Protein AF-A0A0C4EFA7-F1 (afdb_monomer_lite)

Sequence (292 aa):
MRRYIRPWADPWHDRRHEFRAAVDDLSTQLPKRLSSMRLSCWRPDFWSCEEQTRRMPNLLGDDNEDPVSVALRTLAAPLEGLNVRAILTPDIFRPPVAWPRMRRLKVEFNLLSPDGTWYFAGPRDEDPFGDEGGFAVDNEKHYPSTTTSSAEDKEADESWPEFRTESKPDKVEPPLLAYAAAPRGMPALEEAELFARLSWQPSEERLLAYRDANGELEVPHDVANPHFLWRIKYVPGAEGKKGLLTWQVGDWRPDEKVIQAFEAVGGENGIEVEWKEFEYLPLGTKGDDEVA

Structure (mmCIF, N/CA/C/O backbone):
data_AF-A0A0C4EFA7-F1
#
_entry.id   AF-A0A0C4EFA7-F1
#
loop_
_atom_site.group_PDB
_atom_site.id
_atom_site.type_symbol
_atom_site.label_atom_id
_atom_site.label_alt_id
_atom_site.label_comp_id
_atom_site.label_asym_id
_atom_site.label_entity_id
_atom_site.label_seq_id
_atom_site.pdbx_PDB_ins_code
_atom_site.Cartn_x
_atom_site.Cartn_y
_atom_site.Cartn_z
_atom_site.occupancy
_atom_site.B_iso_or_equiv
_atom_site.auth_seq_id
_atom_site.auth_comp_id
_atom_site.auth_asym_id
_atom_site.auth_atom_id
_atom_site.pdbx_PDB_model_num
ATOM 1 N N . MET A 1 1 ? 39.860 -5.742 0.639 1.00 38.16 1 MET A N 1
ATOM 2 C CA . MET A 1 1 ? 38.787 -5.235 1.520 1.00 38.16 1 MET A CA 1
ATOM 3 C C . MET A 1 1 ? 37.610 -4.929 0.611 1.00 38.16 1 MET A C 1
ATOM 5 O O . MET A 1 1 ? 37.725 -3.974 -0.143 1.00 38.16 1 MET A O 1
ATOM 9 N N . ARG A 1 2 ? 36.559 -5.767 0.588 1.00 37.66 2 ARG A N 1
ATOM 10 C CA . ARG A 1 2 ? 35.306 -5.394 -0.094 1.00 37.66 2 ARG A CA 1
ATOM 11 C C . ARG A 1 2 ? 34.779 -4.164 0.628 1.00 37.66 2 ARG A C 1
ATOM 13 O O . ARG A 1 2 ? 34.516 -4.234 1.830 1.00 37.66 2 ARG A O 1
ATOM 20 N N . ARG A 1 3 ? 34.710 -3.035 -0.065 1.00 38.09 3 ARG A N 1
ATOM 21 C CA . ARG A 1 3 ? 34.022 -1.864 0.456 1.00 38.09 3 ARG A CA 1
ATOM 22 C C . ARG A 1 3 ? 32.636 -1.917 -0.154 1.00 38.09 3 ARG A C 1
ATOM 24 O O . ARG A 1 3 ? 32.436 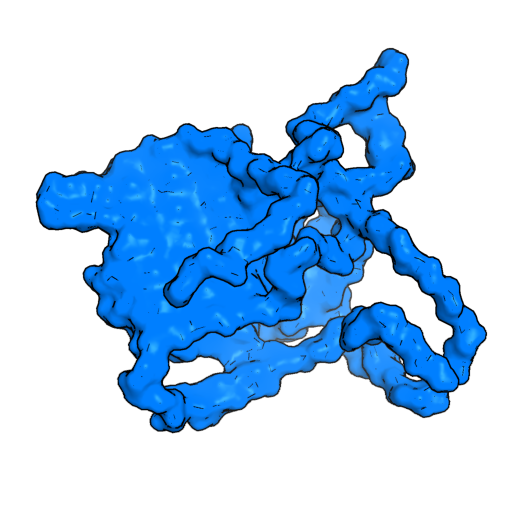-1.501 -1.283 1.00 38.09 3 ARG A O 1
ATOM 31 N N . TYR A 1 4 ? 31.699 -2.499 0.587 1.00 35.56 4 TYR A N 1
ATOM 32 C CA . TYR A 1 4 ? 30.300 -2.470 0.195 1.00 35.56 4 TYR A CA 1
ATOM 33 C C . TYR A 1 4 ? 29.876 -1.004 0.101 1.00 35.56 4 TYR A C 1
ATOM 35 O O . TYR A 1 4 ? 29.880 -0.294 1.107 1.00 35.56 4 TYR A O 1
ATOM 43 N N . ILE A 1 5 ? 29.556 -0.542 -1.107 1.00 38.50 5 ILE A N 1
ATOM 44 C CA . ILE A 1 5 ? 29.032 0.813 -1.331 1.00 38.50 5 ILE A CA 1
ATOM 45 C C . ILE A 1 5 ? 27.680 0.945 -0.607 1.00 38.50 5 ILE A C 1
ATOM 47 O O . ILE A 1 5 ? 27.305 2.025 -0.156 1.00 38.50 5 ILE A O 1
ATOM 51 N N . ARG A 1 6 ? 26.971 -0.184 -0.431 1.00 40.97 6 ARG A N 1
ATOM 52 C CA . ARG A 1 6 ? 25.695 -0.289 0.281 1.00 40.97 6 ARG A CA 1
ATOM 53 C C . ARG A 1 6 ? 25.613 -1.603 1.072 1.00 40.97 6 ARG A C 1
ATOM 55 O O . ARG A 1 6 ? 26.126 -2.611 0.592 1.00 40.97 6 ARG A O 1
ATOM 62 N N . PRO A 1 7 ? 24.929 -1.647 2.229 1.00 38.25 7 PRO A N 1
ATOM 63 C CA . PRO A 1 7 ? 24.747 -2.874 3.015 1.00 38.25 7 PRO A CA 1
ATOM 64 C C . PRO A 1 7 ? 23.923 -3.992 2.332 1.00 38.25 7 PRO A C 1
ATOM 66 O O . PRO A 1 7 ? 23.718 -5.032 2.945 1.00 38.25 7 PRO A O 1
ATOM 69 N N . TRP A 1 8 ? 23.476 -3.797 1.085 1.00 48.72 8 TRP A N 1
ATOM 70 C CA . TRP A 1 8 ? 22.633 -4.707 0.291 1.00 48.72 8 TRP A CA 1
ATOM 71 C C . TRP A 1 8 ? 23.194 -4.990 -1.119 1.00 48.72 8 TRP A C 1
ATOM 73 O O . TRP A 1 8 ? 22.440 -5.231 -2.054 1.00 48.72 8 TRP A O 1
ATOM 83 N N . ALA A 1 9 ? 24.513 -4.875 -1.316 1.00 41.47 9 ALA A N 1
ATOM 84 C CA . ALA A 1 9 ? 25.146 -5.139 -2.617 1.00 41.47 9 ALA A CA 1
ATOM 85 C C . ALA A 1 9 ? 25.250 -6.640 -2.963 1.00 41.47 9 ALA A C 1
ATOM 87 O O . ALA A 1 9 ? 25.464 -6.990 -4.122 1.00 41.47 9 ALA A O 1
ATOM 88 N N . ASP A 1 10 ? 25.076 -7.515 -1.973 1.00 47.69 10 ASP A N 1
ATOM 89 C CA . ASP A 1 10 ? 24.725 -8.912 -2.209 1.00 47.69 10 ASP A CA 1
ATOM 90 C C . ASP A 1 10 ? 23.198 -9.000 -2.420 1.00 47.69 10 ASP A C 1
ATOM 92 O O . ASP A 1 10 ? 22.466 -8.122 -1.952 1.00 47.69 10 ASP A O 1
ATOM 96 N N . PRO A 1 11 ? 22.678 -10.036 -3.100 1.00 51.88 11 PRO A N 1
ATOM 97 C CA . PRO A 1 11 ? 21.279 -10.438 -3.007 1.00 51.88 11 PRO A CA 1
ATOM 98 C C . PRO A 1 11 ? 20.762 -10.244 -1.590 1.00 51.88 11 PRO A C 1
ATOM 100 O O . PRO A 1 11 ? 21.500 -10.388 -0.619 1.00 51.88 11 PRO A O 1
ATOM 103 N N . TRP A 1 12 ? 19.532 -9.773 -1.473 1.00 57.34 12 TRP A N 1
ATOM 104 C CA . TRP A 1 12 ? 19.029 -9.242 -0.219 1.00 57.34 12 TRP A CA 1
ATOM 105 C C . TRP A 1 12 ? 19.018 -10.336 0.829 1.00 57.34 12 TRP A C 1
ATOM 107 O O . TRP A 1 12 ? 18.138 -11.179 0.745 1.00 57.34 12 TRP A O 1
ATOM 117 N N . HIS A 1 13 ? 19.958 -10.323 1.784 1.00 63.25 13 HIS A N 1
ATOM 118 C CA . HIS A 1 13 ? 19.999 -11.302 2.872 1.00 63.25 13 HIS A CA 1
ATOM 119 C C . HIS A 1 13 ? 18.654 -11.306 3.579 1.00 63.25 13 HIS A C 1
ATOM 121 O O . HIS A 1 13 ? 18.366 -10.442 4.410 1.00 63.25 13 HIS A O 1
ATOM 127 N N . ASP A 1 14 ? 17.826 -12.264 3.186 1.00 73.38 14 ASP A N 1
ATOM 128 C CA . ASP A 1 14 ? 16.441 -12.271 3.577 1.00 73.38 14 ASP A CA 1
ATOM 129 C C . ASP A 1 14 ? 16.347 -12.744 5.016 1.00 73.38 14 ASP A C 1
ATOM 131 O O . ASP A 1 14 ? 16.754 -13.858 5.337 1.00 73.38 14 ASP A O 1
ATOM 135 N N . ARG A 1 15 ? 15.861 -11.857 5.887 1.00 82.62 15 ARG A N 1
ATOM 136 C CA . ARG A 1 15 ? 15.663 -12.137 7.311 1.00 82.62 15 ARG A CA 1
ATOM 137 C C . ARG A 1 15 ? 14.205 -12.058 7.742 1.00 82.62 15 ARG A C 1
ATOM 139 O O . ARG A 1 15 ? 13.909 -11.837 8.918 1.00 82.62 15 ARG A O 1
ATOM 146 N N . ARG A 1 16 ? 13.276 -12.172 6.787 1.00 87.69 16 ARG A N 1
ATOM 147 C CA . ARG A 1 16 ? 11.832 -12.112 7.054 1.00 87.69 16 ARG A CA 1
ATOM 148 C C . ARG A 1 16 ? 11.398 -13.191 8.044 1.00 87.69 16 ARG A C 1
ATOM 150 O O . ARG A 1 16 ? 10.637 -12.903 8.969 1.00 87.69 16 ARG A O 1
ATOM 157 N N . HIS A 1 17 ? 11.925 -14.405 7.901 1.00 87.56 17 HIS A N 1
ATOM 158 C CA . HIS A 1 17 ? 11.616 -15.525 8.791 1.00 87.56 17 HIS A CA 1
ATOM 159 C C . HIS A 1 17 ? 12.162 -15.326 10.201 1.00 87.56 17 HIS A C 1
ATOM 161 O O . HIS A 1 17 ? 11.425 -15.511 11.169 1.00 87.56 17 HIS A O 1
ATOM 167 N N . GLU A 1 18 ? 13.418 -14.898 10.340 1.00 89.25 18 GLU A N 1
ATOM 168 C CA . GLU A 1 18 ? 14.007 -14.598 11.644 1.00 89.25 18 GLU A CA 1
ATOM 169 C C . GLU A 1 18 ? 13.279 -13.441 12.328 1.00 89.25 18 GLU A C 1
ATOM 171 O O . GLU A 1 18 ? 13.081 -13.480 13.541 1.00 89.25 18 GLU A O 1
ATOM 176 N N . PHE A 1 19 ? 12.836 -12.435 11.565 1.00 90.44 19 PHE A N 1
ATOM 177 C CA . PHE A 1 19 ? 12.016 -11.353 12.100 1.00 90.44 19 PHE A CA 1
ATOM 178 C C . PHE A 1 19 ? 10.691 -11.879 12.658 1.00 90.44 19 PHE A C 1
ATOM 180 O O . PHE A 1 19 ? 10.344 -11.557 13.794 1.00 90.44 19 PHE A O 1
ATOM 187 N N . ARG A 1 20 ? 9.973 -12.726 11.907 1.00 91.56 20 ARG A N 1
ATOM 188 C CA . ARG A 1 20 ? 8.726 -13.340 12.384 1.00 91.56 20 ARG A CA 1
ATOM 189 C C . ARG A 1 20 ? 8.943 -14.186 13.633 1.00 91.56 20 ARG A C 1
ATOM 191 O O . ARG A 1 20 ? 8.232 -13.984 14.611 1.00 91.56 20 ARG A O 1
ATOM 198 N N . ALA A 1 21 ? 9.950 -15.057 13.633 1.00 91.31 21 ALA A N 1
ATOM 199 C CA . ALA A 1 21 ? 10.275 -15.885 14.792 1.00 91.31 21 ALA A CA 1
ATOM 200 C C . ALA A 1 21 ? 10.587 -15.030 16.034 1.00 91.31 21 ALA A C 1
ATOM 202 O O . ALA A 1 21 ? 10.048 -15.276 17.111 1.00 91.31 21 ALA A O 1
ATOM 203 N N . ALA A 1 22 ? 11.383 -13.968 15.873 1.00 91.38 22 ALA A N 1
ATOM 204 C CA . ALA A 1 22 ? 11.689 -13.046 16.963 1.00 91.38 22 ALA A CA 1
ATOM 205 C C . ALA A 1 22 ? 10.438 -12.319 17.482 1.00 91.38 22 ALA A C 1
ATOM 207 O O . ALA A 1 22 ? 10.300 -12.108 18.686 1.00 91.38 22 ALA A O 1
ATOM 208 N N . VAL A 1 23 ? 9.515 -11.933 16.598 1.00 91.06 23 VAL A N 1
ATOM 209 C CA . VAL A 1 23 ? 8.238 -11.324 16.990 1.00 91.06 23 VAL A CA 1
ATOM 210 C C . VAL A 1 23 ? 7.358 -12.306 17.746 1.00 91.06 23 VAL A C 1
ATOM 212 O O . VAL A 1 23 ? 6.788 -11.925 18.767 1.00 91.06 23 VAL A O 1
ATOM 215 N N . ASP A 1 24 ? 7.258 -13.548 17.282 1.00 89.50 24 ASP A N 1
ATOM 216 C CA . ASP A 1 24 ? 6.464 -14.580 17.945 1.00 89.50 24 ASP A CA 1
ATOM 217 C C . ASP A 1 24 ? 6.977 -14.805 19.382 1.00 89.50 24 ASP A C 1
ATOM 219 O O . ASP A 1 24 ? 6.182 -14.767 20.328 1.00 89.50 24 ASP A O 1
ATOM 223 N N . ASP A 1 25 ? 8.301 -14.868 19.570 1.00 89.12 25 ASP A N 1
ATOM 224 C CA . ASP A 1 25 ? 8.954 -14.971 20.883 1.00 89.12 25 ASP A CA 1
ATOM 225 C C . ASP A 1 25 ? 8.727 -13.734 21.777 1.00 89.12 25 ASP A C 1
ATOM 227 O O . ASP A 1 25 ? 8.498 -13.846 22.990 1.00 89.12 25 ASP A O 1
ATOM 231 N N . LEU A 1 26 ? 8.785 -12.534 21.187 1.00 86.00 26 LEU A N 1
ATOM 232 C CA . LEU A 1 26 ? 8.659 -11.258 21.899 1.00 86.00 26 LEU A CA 1
ATOM 233 C C . LEU A 1 26 ? 7.215 -10.864 22.201 1.00 86.00 26 LEU A C 1
ATOM 235 O O . LEU A 1 26 ? 6.988 -10.106 23.144 1.00 86.00 26 LEU A O 1
ATOM 239 N N . SER A 1 27 ? 6.239 -11.344 21.430 1.00 79.12 27 SER A N 1
ATOM 240 C CA . SER A 1 27 ? 4.840 -10.892 21.471 1.00 79.12 27 SER A CA 1
ATOM 241 C C . SER A 1 27 ? 4.216 -10.973 22.872 1.00 79.12 27 SER A C 1
ATOM 243 O O . SER A 1 27 ? 3.422 -10.116 23.260 1.00 79.12 27 SER A O 1
ATOM 245 N N . THR A 1 28 ? 4.640 -11.951 23.676 1.00 78.38 28 THR A N 1
ATOM 246 C CA . THR A 1 28 ? 4.195 -12.154 25.066 1.00 78.38 28 THR A CA 1
ATOM 247 C C . THR A 1 28 ? 4.966 -11.323 26.099 1.00 78.38 28 THR A C 1
ATOM 249 O O . THR A 1 28 ? 4.538 -11.203 27.248 1.00 78.38 28 THR A O 1
ATOM 252 N N . GLN A 1 29 ? 6.088 -10.728 25.695 1.00 83.88 29 GLN A N 1
ATOM 253 C CA . GLN A 1 29 ? 7.037 -9.999 26.540 1.00 83.88 29 GLN A CA 1
ATOM 254 C C . GLN A 1 29 ? 7.025 -8.486 26.283 1.00 83.88 29 GLN A C 1
ATOM 256 O O . GLN A 1 29 ? 7.697 -7.736 26.996 1.00 83.88 29 GLN A O 1
ATOM 261 N N . LEU A 1 30 ? 6.265 -8.020 25.285 1.00 81.44 30 LEU A N 1
ATOM 262 C CA . LEU A 1 30 ? 6.180 -6.600 24.961 1.00 81.44 30 LEU A CA 1
ATOM 263 C C . LEU A 1 30 ? 5.704 -5.783 26.176 1.00 81.44 30 LEU A C 1
ATOM 265 O O . LEU A 1 30 ? 4.751 -6.169 26.866 1.00 81.44 30 LEU A O 1
ATOM 269 N N . PRO A 1 31 ? 6.327 -4.622 26.453 1.00 84.19 31 PRO A N 1
ATOM 270 C CA . PRO A 1 31 ? 5.905 -3.769 27.552 1.00 84.19 31 PRO A CA 1
ATOM 271 C C . PRO A 1 31 ? 4.434 -3.373 27.407 1.00 84.19 31 PRO A C 1
ATOM 273 O O . PRO A 1 31 ? 4.030 -2.820 26.390 1.00 84.19 31 PRO A O 1
ATOM 276 N N . LYS A 1 32 ? 3.639 -3.532 28.473 1.00 83.25 32 LYS A N 1
ATOM 277 C CA . LYS A 1 32 ? 2.208 -3.148 28.488 1.00 83.25 32 LYS A CA 1
ATOM 278 C C . LYS A 1 32 ? 1.941 -1.665 28.190 1.00 83.25 32 LYS A C 1
ATOM 280 O O . LYS A 1 32 ? 0.792 -1.285 27.990 1.00 83.25 32 LYS A O 1
ATOM 285 N N . ARG A 1 33 ? 2.983 -0.829 28.244 1.00 87.56 33 ARG A N 1
ATOM 286 C CA . ARG A 1 33 ? 2.941 0.614 27.966 1.00 87.56 33 ARG A CA 1
ATOM 287 C C . ARG A 1 33 ? 3.295 0.962 26.518 1.00 87.56 33 ARG A C 1
ATOM 289 O O . ARG A 1 33 ? 3.229 2.134 26.173 1.00 87.56 33 ARG A O 1
ATOM 296 N N . LEU A 1 34 ? 3.705 -0.010 25.701 1.00 89.50 34 LEU A N 1
ATOM 297 C CA . LEU A 1 34 ? 3.988 0.227 24.292 1.00 89.50 34 LEU A CA 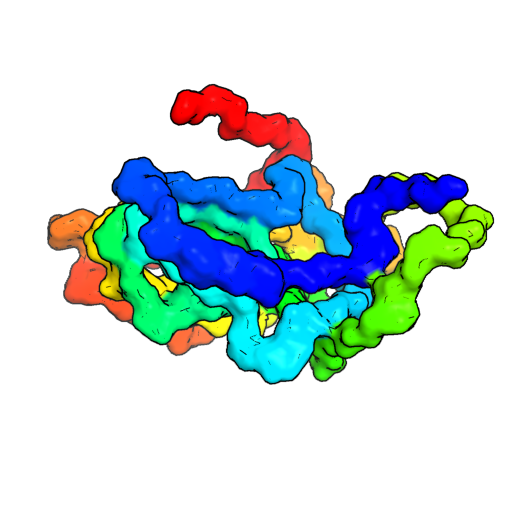1
ATOM 298 C C . LEU A 1 34 ? 2.667 0.513 23.570 1.00 89.50 34 LEU A C 1
ATOM 300 O O . LEU A 1 34 ? 1.868 -0.391 23.347 1.00 89.50 34 LEU A O 1
ATOM 304 N N . SER A 1 35 ? 2.433 1.783 23.255 1.00 94.25 35 SER A N 1
ATOM 305 C CA . SER A 1 35 ? 1.213 2.258 22.598 1.00 94.25 35 SER A CA 1
ATOM 306 C C . SER A 1 35 ? 1.445 2.663 21.147 1.00 94.25 35 SER A C 1
ATOM 308 O O . SER A 1 35 ? 0.487 2.846 20.405 1.00 94.25 35 SER A O 1
ATOM 310 N N . SER A 1 36 ? 2.688 2.834 20.702 1.00 95.62 36 SER A N 1
ATOM 311 C CA . SER A 1 36 ? 2.975 3.234 19.326 1.00 95.62 36 SER A CA 1
ATOM 312 C C . SER A 1 36 ? 4.284 2.651 18.826 1.00 95.62 36 SER A C 1
ATOM 314 O O . SER A 1 36 ? 5.228 2.476 19.597 1.00 95.62 36 SER A O 1
ATOM 316 N N . MET A 1 37 ? 4.340 2.378 17.526 1.00 94.38 37 MET A N 1
ATOM 317 C CA . MET A 1 37 ? 5.533 1.889 16.843 1.00 94.38 37 MET A CA 1
ATOM 318 C C . MET A 1 37 ? 5.731 2.635 15.525 1.00 94.38 37 MET A C 1
ATOM 320 O O . MET A 1 37 ? 4.787 2.810 14.752 1.00 94.38 37 MET A O 1
ATOM 324 N N . ARG A 1 38 ? 6.980 3.034 15.262 1.00 94.81 38 ARG A N 1
ATOM 325 C CA . ARG A 1 38 ? 7.440 3.493 13.950 1.00 94.81 38 ARG A CA 1
ATOM 326 C C . ARG A 1 38 ? 8.532 2.548 13.458 1.00 94.81 38 ARG A C 1
ATOM 328 O O . ARG A 1 38 ? 9.537 2.389 14.147 1.00 94.81 38 ARG A O 1
ATOM 335 N N . LEU A 1 39 ? 8.333 1.928 12.300 1.00 91.19 39 LEU A N 1
ATOM 336 C CA . LEU A 1 39 ? 9.313 1.048 11.664 1.00 91.19 39 LEU A CA 1
ATOM 337 C C . LEU A 1 39 ? 9.620 1.554 10.257 1.00 91.19 39 LEU A C 1
ATOM 339 O O . LEU A 1 39 ? 8.712 1.688 9.443 1.00 91.19 39 LEU A O 1
ATOM 343 N N . SER A 1 40 ? 10.902 1.767 9.967 1.00 87.50 40 SER A N 1
ATOM 344 C CA . SER A 1 40 ? 11.371 2.174 8.642 1.00 87.50 40 SER A CA 1
ATOM 345 C C . SER A 1 40 ? 12.438 1.204 8.149 1.00 87.50 40 SER A C 1
ATOM 347 O O . SER A 1 40 ? 13.555 1.199 8.662 1.00 87.50 40 SER A O 1
ATOM 349 N N . CYS A 1 41 ? 12.096 0.383 7.155 1.00 82.00 41 CYS A N 1
ATOM 350 C CA . CYS A 1 41 ? 13.019 -0.570 6.533 1.00 82.00 41 CYS A CA 1
ATOM 351 C C . CYS A 1 41 ? 13.977 0.087 5.524 1.00 82.00 41 CYS A C 1
ATOM 353 O O . CYS A 1 41 ? 14.984 -0.512 5.162 1.00 82.00 41 CYS A O 1
ATOM 355 N N . TRP A 1 42 ? 13.699 1.323 5.103 1.00 73.81 42 TRP A N 1
ATOM 356 C CA . TRP A 1 42 ? 14.619 2.179 4.351 1.00 73.81 42 TRP A CA 1
ATOM 357 C C . TRP A 1 42 ? 14.537 3.625 4.843 1.00 73.81 42 TRP A C 1
ATOM 359 O O . TRP A 1 42 ? 13.633 4.003 5.596 1.00 73.81 42 TRP A O 1
ATOM 369 N N . ARG A 1 43 ? 15.528 4.425 4.443 1.00 57.56 43 ARG A N 1
ATOM 370 C CA . ARG A 1 43 ? 15.701 5.811 4.881 1.00 57.56 43 ARG A CA 1
ATOM 371 C C . ARG A 1 43 ? 14.465 6.678 4.561 1.00 57.56 43 ARG A C 1
ATOM 373 O O . ARG A 1 43 ? 13.975 6.599 3.435 1.00 57.56 43 ARG A O 1
ATOM 380 N N . PRO A 1 44 ? 13.958 7.494 5.514 1.00 51.53 44 PRO A N 1
ATOM 381 C CA . PRO A 1 44 ? 12.811 8.392 5.322 1.00 51.53 44 PRO A CA 1
ATOM 382 C C . PRO A 1 44 ? 12.955 9.351 4.133 1.00 51.53 44 PRO A C 1
ATOM 384 O O . PRO A 1 44 ? 11.983 9.588 3.416 1.00 51.53 44 PRO A O 1
ATOM 387 N N . ASP A 1 45 ? 14.179 9.846 3.949 1.00 53.25 45 ASP A N 1
ATOM 388 C CA . ASP A 1 45 ? 14.642 10.849 2.987 1.00 53.25 45 ASP A CA 1
ATOM 389 C C . ASP A 1 45 ? 15.086 10.266 1.639 1.00 53.25 45 ASP A C 1
ATOM 391 O O . ASP A 1 45 ? 15.383 11.023 0.721 1.00 53.25 45 ASP A O 1
ATOM 395 N N . PHE A 1 46 ? 15.129 8.939 1.507 1.00 53.66 46 PHE A N 1
ATOM 396 C CA . PHE A 1 46 ? 15.446 8.285 0.244 1.00 53.66 46 PHE A CA 1
ATOM 397 C C . PHE A 1 46 ? 14.171 7.914 -0.511 1.00 53.66 46 PHE A C 1
ATOM 399 O O . PHE A 1 46 ? 13.300 7.205 0.006 1.00 53.66 46 PHE A O 1
ATOM 406 N N . TRP A 1 47 ? 14.104 8.385 -1.754 1.00 59.41 47 TRP A N 1
ATOM 407 C CA . TRP A 1 47 ? 13.249 7.838 -2.804 1.00 59.41 47 TRP A CA 1
ATOM 408 C C . TRP A 1 47 ? 13.766 6.438 -3.181 1.00 59.41 47 TRP A C 1
ATOM 410 O O . TRP A 1 47 ? 14.881 6.077 -2.796 1.00 59.41 47 TRP A O 1
ATOM 420 N N . SER A 1 48 ? 12.921 5.593 -3.770 1.00 55.72 48 SER A N 1
ATOM 421 C CA . SER A 1 48 ? 13.159 4.146 -3.865 1.00 55.72 48 SER A CA 1
ATOM 422 C C . SER A 1 48 ? 14.586 3.791 -4.312 1.00 55.72 48 SER A C 1
ATOM 424 O O . SER A 1 48 ? 15.023 4.139 -5.396 1.00 55.72 48 SER A O 1
ATOM 426 N N . CYS A 1 49 ? 15.333 3.048 -3.491 1.00 57.28 49 CYS A N 1
ATOM 427 C CA . CYS A 1 49 ? 16.699 2.626 -3.832 1.00 57.28 49 CYS A CA 1
ATOM 428 C C . CYS A 1 49 ? 16.749 1.499 -4.881 1.00 57.28 49 CYS A C 1
ATOM 430 O O . CYS A 1 49 ? 17.819 0.919 -5.084 1.00 57.28 49 CYS A O 1
ATOM 432 N N . GLU A 1 50 ? 15.608 1.147 -5.474 1.00 70.31 50 GLU A N 1
ATOM 433 C CA . GLU A 1 50 ? 15.457 -0.062 -6.270 1.00 70.31 50 GLU A CA 1
ATOM 434 C C . GLU A 1 50 ? 15.676 0.214 -7.748 1.00 70.31 50 GLU A C 1
ATOM 436 O O . GLU A 1 50 ? 15.053 1.092 -8.340 1.00 70.31 50 GLU A O 1
ATOM 441 N N . GLU A 1 51 ? 16.526 -0.597 -8.366 1.00 77.12 51 GLU A N 1
ATOM 442 C CA . GLU A 1 51 ? 16.717 -0.587 -9.808 1.00 77.12 51 GLU A CA 1
ATOM 443 C C . GLU A 1 51 ? 15.493 -1.231 -10.487 1.00 77.12 51 GLU A C 1
ATOM 445 O O . GLU A 1 51 ? 15.431 -2.445 -10.691 1.00 77.12 51 GLU A O 1
ATOM 450 N N . GLN A 1 52 ? 14.490 -0.413 -10.835 1.00 85.50 52 GLN A N 1
ATOM 451 C CA . GLN A 1 52 ? 13.179 -0.874 -11.330 1.00 85.50 52 GLN A CA 1
ATOM 452 C C . GLN A 1 52 ? 13.235 -1.595 -12.693 1.00 85.50 52 GLN A C 1
ATOM 454 O O . GLN A 1 52 ? 12.235 -2.160 -13.154 1.00 85.50 52 GLN A O 1
ATOM 459 N N . THR A 1 53 ? 14.401 -1.566 -13.347 1.00 80.69 53 THR A N 1
ATOM 460 C CA . THR A 1 53 ? 14.718 -2.215 -14.625 1.00 80.69 53 THR A CA 1
ATOM 461 C C . THR A 1 53 ? 15.270 -3.626 -14.480 1.00 80.69 53 THR A C 1
ATOM 463 O O . THR A 1 53 ? 15.520 -4.271 -15.498 1.00 80.69 53 THR A O 1
ATOM 466 N N . ARG A 1 54 ? 15.470 -4.126 -13.258 1.00 82.31 54 ARG A N 1
ATOM 467 C CA . ARG A 1 54 ? 15.974 -5.480 -13.019 1.00 82.31 54 ARG A CA 1
ATOM 468 C C . ARG A 1 54 ? 14.907 -6.406 -12.480 1.00 82.31 54 ARG A C 1
ATOM 470 O O . ARG A 1 54 ? 13.935 -6.002 -11.844 1.00 82.31 54 ARG A O 1
ATOM 477 N N . ARG A 1 55 ? 15.133 -7.691 -12.734 1.00 85.00 55 ARG A N 1
ATOM 478 C CA . ARG A 1 55 ? 14.386 -8.758 -12.088 1.00 85.00 55 ARG A CA 1
ATOM 479 C C . ARG A 1 55 ? 14.776 -8.802 -10.613 1.00 85.00 55 ARG A C 1
ATOM 481 O O . ARG A 1 55 ? 15.967 -8.795 -10.302 1.00 85.00 55 ARG A O 1
ATOM 488 N N . MET A 1 56 ? 13.781 -8.870 -9.735 1.00 86.38 56 MET A N 1
ATOM 489 C CA . MET A 1 56 ? 13.971 -8.897 -8.284 1.00 86.38 56 MET A CA 1
ATOM 490 C C . MET A 1 56 ? 13.865 -10.327 -7.734 1.00 86.38 56 MET A C 1
ATOM 492 O O . MET A 1 56 ? 13.278 -11.192 -8.390 1.00 86.38 56 MET A O 1
ATOM 496 N N . PRO A 1 57 ? 14.467 -10.624 -6.571 1.00 86.69 57 PRO A N 1
ATOM 497 C CA . PRO A 1 57 ? 14.353 -11.944 -5.959 1.00 86.69 57 PRO A CA 1
ATOM 498 C C . PRO A 1 57 ? 12.923 -12.209 -5.474 1.00 86.69 57 PRO A C 1
ATOM 500 O O . PRO A 1 57 ? 12.249 -11.296 -5.002 1.00 86.69 57 PRO A O 1
ATOM 503 N N . ASN A 1 58 ? 12.491 -13.469 -5.536 1.00 88.12 58 ASN A N 1
ATOM 504 C CA . ASN A 1 58 ? 11.336 -13.945 -4.782 1.00 88.12 58 ASN A CA 1
ATOM 505 C C . ASN A 1 58 ? 11.780 -14.237 -3.338 1.00 88.12 58 ASN A C 1
ATOM 507 O O . ASN A 1 58 ? 12.521 -15.186 -3.083 1.00 88.12 58 ASN A O 1
ATOM 511 N N . LEU A 1 59 ? 11.311 -13.401 -2.419 1.00 86.06 59 LEU A N 1
ATOM 512 C CA . LEU A 1 59 ? 11.597 -13.398 -0.984 1.00 86.06 59 LEU A CA 1
ATOM 513 C C . LEU A 1 59 ? 10.501 -14.111 -0.170 1.00 86.06 59 LEU A C 1
ATOM 515 O O . LEU A 1 59 ? 10.554 -14.146 1.053 1.00 86.06 59 LEU A O 1
ATOM 519 N N . LEU A 1 60 ? 9.481 -14.655 -0.839 1.00 85.19 60 LEU A N 1
ATOM 520 C CA . LEU A 1 60 ? 8.493 -15.548 -0.229 1.00 85.19 60 LEU A CA 1
ATOM 521 C C . LEU A 1 60 ? 8.884 -17.020 -0.384 1.00 85.19 60 LEU A C 1
ATOM 523 O O . LEU A 1 60 ? 8.411 -17.862 0.369 1.00 85.19 60 LEU A O 1
ATOM 527 N N . GLY A 1 61 ? 9.732 -17.352 -1.363 1.00 79.06 61 GLY A N 1
ATOM 528 C CA . GLY A 1 61 ? 10.036 -18.745 -1.684 1.00 79.06 61 GLY A CA 1
ATOM 529 C C . GLY A 1 61 ? 8.757 -19.519 -2.018 1.00 79.06 61 GLY A C 1
ATOM 530 O O . GLY A 1 61 ? 8.035 -19.133 -2.938 1.00 79.06 61 GLY A O 1
ATOM 531 N N . ASP A 1 62 ? 8.495 -20.583 -1.254 1.00 78.19 62 ASP A N 1
ATOM 532 C CA . ASP A 1 62 ? 7.299 -21.433 -1.363 1.00 78.19 62 ASP A CA 1
ATOM 533 C C . ASP A 1 62 ? 6.1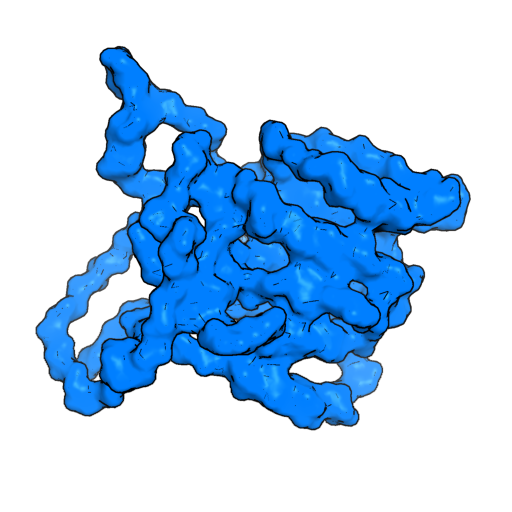71 -21.024 -0.389 1.00 78.19 62 ASP A C 1
ATOM 535 O O . ASP A 1 62 ? 5.128 -21.684 -0.325 1.00 78.19 62 ASP A O 1
ATOM 539 N N . ASP A 1 63 ? 6.365 -19.967 0.405 1.00 80.06 63 ASP A N 1
ATOM 540 C CA . ASP A 1 63 ? 5.383 -19.543 1.394 1.00 80.06 63 ASP A CA 1
ATOM 541 C C . ASP A 1 63 ? 4.206 -18.794 0.770 1.00 80.06 63 ASP A C 1
ATOM 543 O O . ASP A 1 63 ? 4.333 -17.952 -0.116 1.00 80.06 63 ASP A O 1
ATOM 547 N N . ASN A 1 64 ? 3.020 -19.067 1.314 1.00 83.19 64 ASN A N 1
ATOM 548 C CA . ASN A 1 64 ? 1.773 -18.416 0.908 1.00 83.19 64 ASN A CA 1
ATOM 549 C C . ASN A 1 64 ? 1.491 -17.111 1.680 1.00 83.19 64 ASN A C 1
ATOM 551 O O . ASN A 1 64 ? 0.438 -16.495 1.486 1.00 83.19 64 ASN A O 1
ATOM 555 N N . GLU A 1 65 ? 2.363 -16.741 2.623 1.00 90.94 65 GLU A N 1
ATOM 556 C CA . GLU A 1 65 ? 2.228 -15.549 3.463 1.00 90.94 65 GLU A CA 1
ATOM 557 C C . GLU A 1 65 ? 3.574 -14.852 3.621 1.00 90.94 65 GLU A C 1
ATOM 559 O O . GLU A 1 65 ? 4.574 -15.508 3.899 1.00 90.94 65 GLU A O 1
ATOM 564 N N . ASP A 1 66 ? 3.583 -13.522 3.552 1.00 93.62 66 ASP A N 1
ATOM 565 C CA . ASP A 1 66 ? 4.773 -12.739 3.886 1.00 93.62 66 ASP A CA 1
ATOM 566 C C . ASP A 1 66 ? 5.037 -12.760 5.401 1.00 93.62 66 ASP A C 1
ATOM 568 O O . ASP A 1 66 ? 4.229 -12.228 6.181 1.00 93.62 66 ASP A O 1
ATOM 572 N N . PRO A 1 67 ? 6.181 -13.311 5.853 1.00 93.31 67 PRO A N 1
ATOM 573 C CA . PRO A 1 67 ? 6.496 -13.385 7.270 1.00 93.31 67 PRO A CA 1
ATOM 574 C C . PRO A 1 67 ? 6.553 -12.013 7.953 1.00 93.31 67 PRO A C 1
ATOM 576 O O . PRO A 1 67 ? 6.137 -11.906 9.109 1.00 93.31 67 PRO A O 1
ATOM 579 N N . VAL A 1 68 ? 7.014 -10.961 7.262 1.00 93.38 68 VAL A N 1
ATOM 580 C CA . VAL A 1 68 ? 7.101 -9.611 7.847 1.00 93.38 68 VAL A CA 1
ATOM 581 C C . VAL A 1 68 ? 5.718 -9.004 8.023 1.00 93.38 68 VAL A C 1
ATOM 583 O O . VAL A 1 68 ? 5.405 -8.522 9.112 1.00 93.38 68 VAL A O 1
ATOM 586 N N . SER A 1 69 ? 4.864 -9.077 7.004 1.00 95.44 69 SER A N 1
ATOM 587 C CA . SER A 1 69 ? 3.477 -8.618 7.101 1.00 95.44 69 SER A CA 1
ATOM 588 C C . SER A 1 69 ? 2.708 -9.330 8.219 1.00 95.44 69 SER A C 1
ATOM 590 O O . SER A 1 69 ? 2.026 -8.676 9.015 1.00 95.44 69 SER A O 1
ATOM 592 N N . VAL A 1 70 ? 2.871 -10.652 8.355 1.00 94.75 70 VAL A N 1
ATOM 593 C CA . VAL A 1 70 ? 2.246 -11.422 9.443 1.00 94.75 70 VAL A CA 1
ATOM 594 C C . VAL A 1 70 ? 2.773 -10.996 10.813 1.00 94.75 70 VAL A C 1
ATOM 596 O O . VAL A 1 70 ? 1.981 -10.768 11.729 1.00 94.75 70 VAL A O 1
ATOM 599 N N . ALA A 1 71 ? 4.089 -10.847 10.957 1.00 94.06 71 ALA A N 1
ATOM 600 C CA . ALA A 1 71 ? 4.709 -10.419 12.204 1.00 94.06 71 ALA A CA 1
ATOM 601 C C . ALA A 1 71 ? 4.246 -9.011 12.619 1.00 94.06 71 ALA A C 1
ATOM 603 O O . ALA A 1 71 ? 3.880 -8.781 13.773 1.00 94.06 71 ALA A O 1
ATOM 604 N N . LEU A 1 72 ? 4.175 -8.073 11.673 1.00 95.12 72 LEU A N 1
ATOM 605 C CA . LEU A 1 72 ? 3.680 -6.720 11.926 1.00 95.12 72 LEU A CA 1
ATOM 606 C C . LEU A 1 72 ? 2.216 -6.709 12.355 1.00 95.12 72 LEU A C 1
ATOM 608 O O . LEU A 1 72 ? 1.864 -5.974 13.278 1.00 95.12 72 LEU A O 1
ATOM 612 N N . ARG A 1 73 ? 1.374 -7.559 11.758 1.00 95.25 73 ARG A N 1
ATOM 613 C CA . ARG A 1 73 ? -0.021 -7.719 12.187 1.00 95.25 73 ARG A CA 1
ATOM 614 C C . ARG A 1 73 ? -0.127 -8.180 13.640 1.00 95.25 73 ARG A C 1
ATOM 616 O O . ARG A 1 73 ? -0.994 -7.684 14.361 1.00 95.25 73 ARG A O 1
ATOM 623 N N . THR A 1 74 ? 0.754 -9.080 14.079 1.00 92.75 74 THR A N 1
ATOM 624 C CA . THR A 1 74 ? 0.838 -9.523 15.481 1.00 92.75 74 THR A CA 1
ATOM 625 C C . THR A 1 74 ? 1.299 -8.388 16.397 1.00 92.75 74 THR A C 1
ATOM 627 O O . THR A 1 74 ? 0.656 -8.114 17.411 1.00 92.75 74 THR A O 1
ATOM 630 N N . LEU A 1 75 ? 2.369 -7.675 16.023 1.00 92.88 75 LEU A N 1
ATOM 631 C CA . LEU A 1 75 ? 2.903 -6.547 16.799 1.00 92.88 75 LEU A CA 1
ATOM 632 C C . LEU A 1 75 ? 1.922 -5.380 16.931 1.00 92.88 75 LEU A C 1
ATOM 634 O O . LEU A 1 75 ? 1.987 -4.646 17.914 1.00 92.88 75 LEU A O 1
ATOM 638 N N . ALA A 1 76 ? 1.036 -5.194 15.954 1.00 94.75 76 ALA A N 1
ATOM 639 C CA . ALA A 1 76 ? 0.079 -4.097 15.918 1.00 94.75 76 ALA A CA 1
ATOM 640 C C . ALA A 1 76 ? -1.096 -4.265 16.894 1.00 94.75 76 ALA A C 1
ATOM 642 O O . ALA A 1 76 ? -1.705 -3.271 17.288 1.00 94.75 76 ALA A O 1
ATOM 643 N N . ALA A 1 77 ? -1.398 -5.493 17.329 1.00 92.94 77 ALA A N 1
ATOM 644 C CA . ALA A 1 77 ? -2.557 -5.796 18.169 1.00 92.94 77 ALA A CA 1
ATOM 645 C C . ALA A 1 77 ? -2.681 -4.961 19.464 1.00 92.94 77 ALA A C 1
ATOM 647 O O . ALA A 1 77 ? -3.786 -4.492 19.756 1.00 92.94 77 ALA A O 1
ATOM 648 N N . PRO A 1 78 ? -1.609 -4.733 20.252 1.00 93.06 78 PRO A N 1
ATOM 649 C CA . PRO A 1 78 ? -1.691 -3.904 21.454 1.00 93.06 78 PRO A CA 1
ATOM 650 C C . PRO A 1 78 ? -1.578 -2.392 21.197 1.00 93.06 78 PRO A C 1
ATOM 652 O O . PRO A 1 78 ? -1.758 -1.626 22.148 1.00 93.06 78 PRO A O 1
ATOM 655 N N . LEU A 1 79 ? -1.251 -1.959 19.974 1.00 95.88 79 LEU A N 1
ATOM 656 C CA . LEU A 1 79 ? -0.869 -0.577 19.681 1.00 95.88 79 LEU A CA 1
ATOM 657 C C . LEU A 1 79 ? -2.079 0.339 19.464 1.00 95.88 79 LEU A C 1
ATOM 659 O O . LEU A 1 79 ? -3.122 -0.063 18.953 1.00 95.88 79 LEU A O 1
ATOM 663 N N . GLU A 1 80 ? -1.889 1.607 19.811 1.00 97.75 80 GLU A N 1
ATOM 664 C CA . GLU A 1 80 ? -2.746 2.729 19.424 1.00 97.75 80 GLU A CA 1
ATOM 665 C C . GLU A 1 80 ? -2.270 3.401 18.130 1.00 97.75 80 GLU A C 1
ATOM 667 O O . GLU A 1 80 ? -3.069 4.011 17.422 1.00 97.75 80 GLU A O 1
ATOM 672 N N . GLY A 1 81 ? -0.980 3.291 17.808 1.00 98.12 81 GLY A N 1
ATOM 673 C CA . GLY A 1 81 ? -0.385 3.891 16.619 1.00 98.12 81 GLY A CA 1
ATOM 674 C C . GLY A 1 81 ? 0.595 2.959 15.917 1.00 98.12 81 GLY A C 1
ATOM 675 O O . GLY A 1 81 ? 1.532 2.455 16.539 1.00 98.12 81 GLY A O 1
ATOM 676 N N . LEU A 1 82 ? 0.425 2.776 14.611 1.00 97.69 82 LEU A N 1
ATOM 677 C CA . LEU A 1 82 ? 1.379 2.076 13.758 1.00 97.69 82 LEU A CA 1
ATOM 678 C C . LEU A 1 82 ? 1.751 2.955 12.568 1.00 97.69 82 LEU A C 1
ATOM 680 O O . LEU A 1 82 ? 0.890 3.319 11.774 1.00 97.69 82 LEU A O 1
ATOM 684 N N . ASN A 1 83 ? 3.040 3.252 12.429 1.00 97.50 83 ASN A N 1
ATOM 685 C CA . ASN A 1 83 ? 3.608 3.859 11.232 1.00 97.50 83 ASN A CA 1
ATOM 686 C C . ASN A 1 83 ? 4.695 2.930 10.691 1.00 97.50 83 ASN A C 1
ATOM 688 O O . ASN A 1 83 ? 5.736 2.759 11.324 1.00 97.50 83 ASN A O 1
ATOM 692 N N . VAL A 1 84 ? 4.443 2.294 9.555 1.00 95.62 84 VAL A N 1
ATOM 693 C CA . VAL A 1 84 ? 5.376 1.340 8.964 1.00 95.62 84 VAL A CA 1
ATOM 694 C C . VAL A 1 84 ? 5.701 1.711 7.530 1.00 95.62 84 VAL A C 1
ATOM 696 O O . VAL A 1 84 ? 4.826 2.071 6.751 1.00 95.62 84 VAL A O 1
ATOM 699 N N . ARG A 1 85 ? 6.981 1.578 7.201 1.00 92.75 85 ARG A N 1
ATOM 700 C CA . ARG A 1 85 ? 7.541 1.675 5.862 1.00 92.75 85 ARG A CA 1
ATOM 701 C C . ARG A 1 85 ? 8.330 0.402 5.591 1.00 92.75 85 ARG A C 1
ATOM 703 O O . ARG A 1 85 ? 9.411 0.225 6.159 1.00 92.75 85 ARG A O 1
ATOM 710 N N . ALA A 1 86 ? 7.766 -0.493 4.786 1.00 91.25 86 ALA A N 1
ATOM 711 C CA . ALA A 1 86 ? 8.316 -1.827 4.552 1.00 91.25 86 ALA A CA 1
ATOM 712 C C . ALA A 1 86 ? 7.868 -2.424 3.203 1.00 91.25 86 ALA A C 1
ATOM 714 O O . ALA A 1 86 ? 6.912 -1.962 2.580 1.00 91.25 86 ALA A O 1
ATOM 715 N N . ILE A 1 87 ? 8.570 -3.465 2.748 1.00 91.38 87 ILE A N 1
ATOM 716 C CA . ILE A 1 87 ? 8.103 -4.321 1.652 1.00 91.38 87 ILE A CA 1
ATOM 717 C C . ILE A 1 87 ? 7.076 -5.271 2.257 1.00 91.38 87 ILE A C 1
ATOM 719 O O . ILE A 1 87 ? 7.441 -6.080 3.107 1.00 91.38 87 ILE A O 1
ATOM 723 N N . LEU A 1 88 ? 5.813 -5.126 1.859 1.00 92.62 88 LEU A N 1
ATOM 724 C CA . LEU A 1 88 ? 4.675 -5.787 2.495 1.00 92.62 88 LEU A CA 1
ATOM 725 C C . LEU A 1 88 ? 3.738 -6.401 1.456 1.00 92.62 88 LEU A C 1
ATOM 727 O O . LEU A 1 88 ? 3.714 -5.997 0.291 1.00 92.62 88 LEU A O 1
ATOM 731 N N . THR A 1 89 ? 2.925 -7.342 1.919 1.00 94.75 89 THR A N 1
ATOM 732 C CA . THR A 1 89 ? 1.795 -7.933 1.197 1.00 94.75 89 THR A CA 1
ATOM 733 C C . THR A 1 89 ? 0.486 -7.573 1.911 1.00 94.75 89 THR A C 1
ATOM 735 O O . THR A 1 89 ? 0.497 -7.014 3.016 1.00 94.75 89 THR A O 1
ATOM 738 N N . PRO A 1 90 ? -0.679 -7.943 1.347 1.00 95.12 90 PRO A N 1
ATOM 739 C CA . PRO A 1 90 ? -1.969 -7.792 2.024 1.00 95.12 90 PRO A CA 1
ATOM 740 C C . PRO A 1 90 ? -2.072 -8.534 3.370 1.00 95.12 90 PRO A C 1
ATOM 742 O O . PRO A 1 90 ? -3.023 -8.317 4.123 1.00 95.12 90 PRO A O 1
ATOM 745 N N . ASP A 1 91 ? -1.108 -9.398 3.706 1.00 96.38 91 ASP A N 1
ATOM 746 C CA . ASP A 1 91 ? -1.133 -10.248 4.900 1.00 96.38 91 ASP A CA 1
ATOM 747 C C . ASP A 1 91 ? -1.113 -9.462 6.209 1.00 96.38 91 ASP A C 1
ATOM 749 O O . ASP A 1 91 ? -1.613 -9.951 7.225 1.00 96.38 91 ASP A O 1
ATOM 753 N N . ILE A 1 92 ? -0.643 -8.211 6.176 1.00 96.31 92 ILE A N 1
ATOM 754 C CA . ILE A 1 92 ? -0.697 -7.296 7.321 1.00 96.31 92 ILE A CA 1
ATOM 755 C C . ILE A 1 92 ? -2.147 -6.999 7.737 1.00 96.31 92 ILE A C 1
ATOM 757 O O . ILE A 1 92 ? -2.427 -6.770 8.913 1.00 96.31 92 ILE A O 1
ATOM 761 N N . PHE A 1 93 ? -3.084 -7.076 6.789 1.00 96.75 93 PHE A N 1
ATOM 762 C CA . PHE A 1 93 ? -4.513 -6.831 6.982 1.00 96.75 93 PHE A CA 1
ATOM 763 C C . PHE A 1 93 ? -5.375 -8.085 6.812 1.00 96.75 93 PHE A C 1
ATOM 765 O O . PHE A 1 93 ? -6.603 -8.003 6.879 1.00 96.75 93 PHE A O 1
ATOM 772 N N . ARG A 1 94 ? -4.770 -9.259 6.590 1.00 91.75 94 ARG A N 1
ATOM 773 C CA . ARG A 1 94 ? -5.523 -10.497 6.369 1.00 91.75 94 ARG A CA 1
ATOM 774 C C . ARG A 1 94 ? -6.388 -10.800 7.613 1.00 91.75 94 ARG A C 1
ATOM 776 O O . ARG A 1 94 ? -5.844 -10.847 8.722 1.00 91.75 94 ARG A O 1
ATOM 783 N N . PRO A 1 95 ? -7.715 -10.986 7.475 1.00 84.81 95 PRO A N 1
ATOM 784 C CA . PRO A 1 95 ? -8.591 -11.232 8.617 1.00 84.81 95 PRO A CA 1
ATOM 785 C C . PRO A 1 95 ? -8.272 -12.542 9.369 1.00 84.81 95 PRO A C 1
ATOM 787 O O . PRO A 1 95 ? -7.802 -13.495 8.747 1.00 84.81 95 PRO A O 1
ATOM 790 N N . PRO A 1 96 ? -8.585 -12.635 10.677 1.00 85.62 96 PRO A N 1
ATOM 791 C CA . PRO A 1 96 ? -9.152 -11.576 11.508 1.00 85.62 96 PRO A CA 1
ATOM 792 C C . PRO A 1 96 ? -8.083 -10.562 11.943 1.00 85.62 96 PRO A C 1
ATOM 794 O O . PRO A 1 96 ? -7.091 -10.913 12.578 1.00 85.62 96 PRO A O 1
ATOM 797 N N . VAL A 1 97 ? -8.318 -9.283 11.644 1.00 92.69 97 VAL A N 1
ATOM 798 C CA . VAL A 1 97 ? -7.550 -8.179 12.230 1.00 92.69 97 VAL A CA 1
ATOM 799 C C . VAL A 1 97 ? -8.166 -7.868 13.590 1.00 92.69 97 VAL A C 1
ATOM 801 O O . VAL A 1 97 ? -9.372 -7.654 13.688 1.00 92.69 97 VAL A O 1
ATOM 804 N N . ALA A 1 98 ? -7.354 -7.875 14.643 1.00 95.00 98 ALA A N 1
ATOM 805 C CA . ALA A 1 98 ? -7.794 -7.630 16.014 1.00 95.00 98 ALA A CA 1
ATOM 806 C C . ALA A 1 98 ? -6.896 -6.572 16.663 1.00 95.00 98 ALA A C 1
ATOM 808 O O . ALA A 1 98 ? -6.051 -6.886 17.501 1.00 95.00 98 ALA A O 1
ATOM 809 N N . TRP A 1 99 ? -7.064 -5.313 16.252 1.00 96.88 99 TRP A N 1
ATOM 810 C CA . TRP A 1 99 ? -6.300 -4.172 16.763 1.00 96.88 99 TRP A CA 1
ATOM 811 C C . TRP A 1 99 ? -7.245 -3.208 17.501 1.00 96.88 99 TRP A C 1
ATOM 813 O O . TRP A 1 99 ? -7.482 -2.085 17.053 1.00 96.88 99 TRP A O 1
ATOM 823 N N . PRO A 1 100 ? -7.824 -3.630 18.644 1.00 96.56 100 PRO A N 1
ATOM 824 C CA . PRO A 1 100 ? -8.933 -2.933 19.299 1.00 96.56 100 PRO A CA 1
ATOM 825 C C . PRO A 1 100 ? -8.594 -1.519 19.780 1.00 96.56 100 PRO A C 1
ATOM 827 O O . PRO A 1 100 ? -9.493 -0.729 20.049 1.00 96.56 100 PRO A O 1
ATOM 830 N N . ARG A 1 101 ? -7.302 -1.219 19.931 1.00 96.94 101 ARG A N 1
ATOM 831 C CA . ARG A 1 101 ? -6.794 0.067 20.412 1.00 96.94 101 ARG A CA 1
ATOM 832 C C . ARG A 1 101 ? -6.297 0.969 19.294 1.00 96.94 101 ARG A C 1
ATOM 834 O O . ARG A 1 101 ? -5.983 2.116 19.584 1.00 96.94 101 ARG A O 1
ATOM 841 N N . MET A 1 102 ? -6.222 0.472 18.060 1.00 98.19 102 MET A N 1
ATOM 842 C CA . MET A 1 102 ? -5.642 1.211 16.946 1.00 98.19 102 MET A CA 1
ATOM 843 C C . MET A 1 102 ? -6.433 2.490 16.696 1.00 98.19 102 MET A C 1
ATOM 845 O O . MET A 1 102 ? -7.617 2.427 16.382 1.00 98.19 102 MET A O 1
ATOM 849 N N . ARG A 1 103 ? -5.757 3.630 16.825 1.00 98.31 103 ARG A N 1
ATOM 850 C CA . ARG A 1 103 ? -6.275 4.971 16.541 1.00 98.31 103 ARG A CA 1
ATOM 851 C C . ARG A 1 103 ? -5.694 5.510 15.244 1.00 98.31 103 ARG A C 1
ATOM 853 O O . ARG A 1 103 ? -6.422 6.112 14.464 1.00 98.31 103 ARG A O 1
ATOM 860 N N . ARG A 1 104 ? -4.398 5.284 14.999 1.00 98.50 104 ARG A N 1
ATOM 861 C CA . ARG A 1 104 ? -3.695 5.815 13.822 1.00 98.50 104 ARG A CA 1
ATOM 862 C C . ARG A 1 104 ? -2.882 4.744 13.123 1.00 98.50 104 ARG A C 1
ATOM 864 O O . ARG A 1 104 ? -1.927 4.215 13.690 1.00 98.50 104 ARG A O 1
ATOM 871 N N . LEU A 1 105 ? -3.230 4.474 11.875 1.00 98.50 105 LEU A N 1
ATOM 872 C CA . LEU A 1 105 ? -2.534 3.522 11.023 1.00 98.50 105 LEU A CA 1
ATOM 873 C C . LEU A 1 105 ? -1.956 4.245 9.808 1.00 98.50 105 LEU A C 1
ATOM 875 O O . LEU A 1 105 ? -2.692 4.871 9.055 1.00 98.50 105 LEU A O 1
ATOM 879 N N . LYS A 1 106 ? -0.653 4.114 9.582 1.00 98.25 106 LYS A N 1
ATOM 880 C CA . LYS A 1 106 ? 0.028 4.628 8.396 1.00 98.25 106 LYS A CA 1
ATOM 881 C C . LYS A 1 106 ? 0.942 3.550 7.831 1.00 98.25 106 LYS A C 1
ATOM 883 O O . LYS A 1 106 ? 1.877 3.118 8.502 1.00 98.25 106 LYS A O 1
ATOM 888 N N . VAL A 1 107 ? 0.655 3.108 6.613 1.00 97.62 107 VAL A N 1
ATOM 889 C CA . VAL A 1 107 ? 1.402 2.052 5.925 1.00 97.62 107 VAL A CA 1
ATOM 890 C C . VAL A 1 107 ? 1.929 2.590 4.604 1.00 97.62 107 VAL A C 1
ATOM 892 O O . VAL A 1 107 ? 1.162 2.838 3.677 1.00 97.62 107 VAL A O 1
ATOM 895 N N . GLU A 1 108 ? 3.246 2.757 4.537 1.00 95.62 108 GLU A N 1
ATOM 896 C CA . GLU A 1 108 ? 3.989 2.961 3.299 1.00 95.62 108 GLU A CA 1
ATOM 897 C C . GLU A 1 108 ? 4.463 1.597 2.793 1.00 95.62 108 GLU A C 1
ATOM 899 O O . GLU A 1 108 ? 5.367 0.992 3.382 1.00 95.62 108 GLU A O 1
ATOM 904 N N . PHE A 1 109 ? 3.845 1.094 1.727 1.00 93.88 109 PHE A N 1
ATOM 905 C CA . PHE A 1 109 ? 4.310 -0.130 1.079 1.00 93.88 109 PHE A CA 1
ATOM 906 C C . PHE A 1 109 ? 5.283 0.211 -0.051 1.00 93.88 109 PHE A C 1
ATOM 908 O O . PHE A 1 109 ? 5.169 1.244 -0.715 1.00 93.88 109 PHE A O 1
ATOM 915 N N . ASN A 1 110 ? 6.282 -0.647 -0.240 1.00 91.56 110 ASN A N 1
ATOM 916 C CA . ASN A 1 110 ? 7.210 -0.518 -1.358 1.00 91.56 110 ASN A CA 1
ATOM 917 C C . ASN A 1 110 ? 6.512 -0.870 -2.683 1.00 91.56 110 ASN A C 1
ATOM 919 O O . ASN A 1 110 ? 5.589 -1.680 -2.700 1.00 91.56 110 ASN A O 1
ATOM 923 N N . LEU A 1 111 ? 6.979 -0.300 -3.796 1.00 91.62 111 LEU A N 1
ATOM 924 C CA . LEU A 1 111 ? 6.506 -0.658 -5.137 1.00 91.62 111 LEU A CA 1
ATOM 925 C C . LEU A 1 111 ? 6.850 -2.112 -5.473 1.00 91.62 111 LEU A C 1
ATOM 927 O O . LEU A 1 111 ? 6.119 -2.758 -6.224 1.00 91.62 111 LEU A O 1
ATOM 931 N N . LEU A 1 112 ? 7.961 -2.607 -4.926 1.00 90.19 112 LEU A N 1
ATOM 932 C CA . LEU A 1 112 ? 8.353 -4.003 -4.968 1.00 90.19 112 LEU A CA 1
ATOM 933 C C . LEU A 1 112 ? 7.495 -4.812 -3.990 1.00 90.19 112 LEU A C 1
ATOM 935 O O . LEU A 1 112 ? 7.383 -4.476 -2.811 1.00 90.19 112 LEU A O 1
ATOM 939 N N . SER A 1 113 ? 6.931 -5.908 -4.476 1.00 91.00 113 SER A N 1
ATOM 940 C CA . SER A 1 113 ? 6.307 -6.951 -3.669 1.00 91.00 113 SER A CA 1
ATOM 941 C C . SER A 1 113 ? 7.356 -7.998 -3.256 1.00 91.00 113 SER A C 1
ATOM 943 O O . SER A 1 113 ? 8.313 -8.235 -4.000 1.00 91.00 113 SER A O 1
ATOM 945 N N . PRO A 1 114 ? 7.211 -8.665 -2.091 1.00 90.56 114 PRO A N 1
ATOM 946 C CA . PRO A 1 114 ? 8.135 -9.718 -1.667 1.00 90.56 114 PRO A CA 1
ATOM 947 C C . PRO A 1 114 ? 8.279 -10.884 -2.651 1.00 90.56 114 PRO A C 1
ATOM 949 O O . PRO A 1 114 ? 9.316 -11.530 -2.650 1.00 90.56 114 PRO A O 1
ATOM 952 N N . ASP A 1 115 ? 7.299 -11.146 -3.517 1.00 90.06 115 ASP A N 1
ATOM 953 C CA . ASP A 1 115 ? 7.392 -12.175 -4.569 1.00 90.06 115 ASP A CA 1
ATOM 954 C C . ASP A 1 115 ? 8.315 -11.784 -5.744 1.00 90.06 115 ASP A C 1
ATOM 956 O O . ASP A 1 115 ? 8.450 -12.535 -6.711 1.00 90.06 115 ASP A O 1
ATOM 960 N N . GLY A 1 116 ? 8.943 -10.606 -5.679 1.00 89.31 116 GLY A N 1
ATOM 961 C CA . GLY A 1 116 ? 9.815 -10.055 -6.712 1.00 89.31 116 GLY A CA 1
ATOM 962 C C . GLY A 1 116 ? 9.070 -9.386 -7.870 1.00 89.31 116 GLY A C 1
ATOM 963 O O . GLY A 1 116 ? 9.704 -9.002 -8.854 1.00 89.31 116 GLY A O 1
ATOM 964 N N . THR A 1 117 ? 7.743 -9.243 -7.773 1.00 92.12 117 THR A N 1
ATOM 965 C CA . THR A 1 117 ? 6.925 -8.496 -8.741 1.00 92.12 117 THR A CA 1
ATOM 966 C C . THR A 1 117 ? 6.696 -7.054 -8.302 1.00 92.12 117 THR A C 1
ATOM 968 O O . THR A 1 117 ? 7.021 -6.666 -7.183 1.00 92.12 117 THR A O 1
ATOM 971 N N . TRP A 1 118 ? 6.120 -6.241 -9.184 1.00 93.12 118 TRP A N 1
ATOM 972 C CA . TRP A 1 118 ? 5.856 -4.829 -8.926 1.00 93.12 118 TRP A CA 1
ATOM 973 C C . TRP A 1 118 ? 4.357 -4.557 -8.836 1.00 93.12 118 TRP A C 1
ATOM 975 O O . TRP A 1 118 ? 3.580 -5.067 -9.643 1.00 93.12 118 TRP A O 1
ATOM 985 N N . TYR A 1 119 ? 3.957 -3.712 -7.886 1.00 94.31 119 TYR A N 1
ATOM 986 C CA . TYR A 1 119 ? 2.584 -3.205 -7.779 1.00 94.31 119 TYR A CA 1
ATOM 987 C C . TYR A 1 119 ? 2.226 -2.229 -8.908 1.00 94.31 119 TYR A C 1
ATOM 989 O O . TYR A 1 119 ? 1.051 -2.052 -9.226 1.00 94.31 119 TYR A O 1
ATOM 997 N N . PHE A 1 120 ? 3.243 -1.616 -9.517 1.00 94.69 120 PHE A N 1
ATOM 998 C CA . PHE A 1 120 ? 3.093 -0.591 -10.541 1.00 94.69 120 PHE A CA 1
ATOM 999 C C . PHE A 1 120 ? 3.893 -0.939 -11.808 1.00 94.69 120 PHE A C 1
ATOM 1001 O O . PHE A 1 120 ? 4.974 -1.538 -11.741 1.00 94.69 120 PHE A O 1
ATOM 1008 N N . ALA A 1 121 ? 3.366 -0.542 -12.963 1.00 93.56 121 ALA A N 1
ATOM 1009 C CA . ALA A 1 121 ? 3.993 -0.637 -14.279 1.00 93.56 121 ALA A CA 1
ATOM 1010 C C . ALA A 1 121 ? 4.433 0.748 -14.776 1.00 93.56 121 ALA A C 1
ATOM 1012 O O . ALA A 1 121 ? 4.118 1.774 -14.167 1.00 93.56 121 ALA A O 1
ATOM 1013 N N . GLY A 1 122 ? 5.190 0.791 -15.871 1.00 91.69 122 GLY A N 1
ATOM 1014 C CA . GLY A 1 122 ? 5.455 2.051 -16.562 1.00 91.69 122 GLY A CA 1
ATOM 1015 C C . GLY A 1 122 ? 4.190 2.654 -17.206 1.00 91.69 122 GLY A C 1
ATOM 1016 O O . GLY A 1 122 ? 3.231 1.922 -17.449 1.00 91.69 122 GLY A O 1
ATOM 1017 N N . PRO A 1 123 ? 4.185 3.965 -17.518 1.00 89.94 123 PRO A N 1
ATOM 1018 C CA . PRO A 1 123 ? 3.092 4.704 -18.168 1.00 89.94 123 PRO A CA 1
ATOM 1019 C C . PRO A 1 123 ? 2.501 4.066 -19.425 1.00 89.94 123 PRO A C 1
ATOM 1021 O O . PRO A 1 123 ? 1.373 4.372 -19.799 1.00 89.94 123 PRO A O 1
ATOM 1024 N N . ARG A 1 124 ? 3.259 3.208 -20.117 1.00 88.44 124 ARG A N 1
ATOM 1025 C CA . ARG A 1 124 ? 2.805 2.500 -21.322 1.00 88.44 124 ARG A CA 1
ATOM 1026 C C . ARG A 1 124 ? 2.606 1.005 -21.067 1.00 88.44 124 ARG A C 1
ATOM 1028 O O . ARG A 1 124 ? 2.819 0.202 -21.971 1.00 88.44 124 ARG A O 1
ATOM 1035 N N . ASP A 1 125 ? 2.219 0.659 -19.838 1.00 89.00 125 ASP A N 1
ATOM 1036 C CA . ASP A 1 125 ? 2.068 -0.714 -19.338 1.00 89.00 125 ASP A CA 1
ATOM 1037 C C . ASP A 1 125 ? 3.388 -1.507 -19.370 1.00 89.00 125 ASP A C 1
ATOM 1039 O O . ASP A 1 125 ? 3.450 -2.705 -19.643 1.00 89.00 125 ASP A O 1
ATOM 1043 N N . GLU A 1 126 ? 4.506 -0.816 -19.127 1.00 89.94 126 GLU A N 1
ATOM 1044 C CA . GLU A 1 126 ? 5.821 -1.447 -19.191 1.00 89.94 126 GLU A CA 1
ATOM 1045 C C . GLU A 1 126 ? 6.093 -2.255 -17.923 1.00 89.94 126 GLU A C 1
ATOM 1047 O O . GLU A 1 126 ? 6.367 -1.697 -16.855 1.00 89.94 126 GLU A O 1
ATOM 1052 N N . ASP A 1 127 ? 6.095 -3.579 -18.058 1.00 88.56 127 ASP A N 1
ATOM 1053 C CA . ASP A 1 127 ? 6.501 -4.487 -16.993 1.00 88.56 127 ASP A CA 1
ATOM 1054 C C . ASP A 1 127 ? 7.378 -5.636 -17.521 1.00 88.56 127 ASP A C 1
ATOM 1056 O O . ASP A 1 127 ? 6.894 -6.746 -17.742 1.00 88.56 127 ASP A O 1
ATOM 1060 N N . PRO A 1 128 ? 8.690 -5.400 -17.727 1.00 80.50 128 PRO A N 1
ATOM 1061 C CA . PRO A 1 128 ? 9.575 -6.348 -18.412 1.00 80.50 128 PRO A CA 1
ATOM 1062 C C . PRO A 1 128 ? 9.695 -7.728 -17.746 1.00 80.50 128 PRO A C 1
ATOM 1064 O O . PRO A 1 128 ? 10.180 -8.653 -18.388 1.00 80.50 128 PRO A O 1
ATOM 1067 N N . PHE A 1 129 ? 9.273 -7.880 -16.485 1.00 82.12 129 PHE A N 1
ATOM 1068 C CA . PHE A 1 129 ? 9.338 -9.143 -15.737 1.00 82.12 129 PHE A CA 1
ATOM 1069 C C . PHE A 1 129 ? 7.994 -9.541 -15.109 1.00 82.12 129 PHE A C 1
ATOM 1071 O O . PHE A 1 129 ? 7.968 -10.405 -14.233 1.00 82.12 129 PHE A O 1
ATOM 1078 N N . GLY A 1 130 ? 6.889 -8.911 -15.524 1.00 78.94 130 GLY A N 1
ATOM 1079 C CA . GLY A 1 130 ? 5.583 -9.066 -14.876 1.00 78.94 130 GLY A CA 1
ATOM 1080 C C . GLY A 1 130 ? 5.085 -10.508 -14.817 1.00 78.94 130 GLY A C 1
ATOM 1081 O O . GLY A 1 130 ? 4.638 -10.956 -13.761 1.00 78.94 130 GLY A O 1
ATOM 1082 N N . ASP A 1 131 ? 5.239 -11.241 -15.920 1.00 77.31 131 ASP A N 1
ATOM 1083 C CA . ASP A 1 131 ? 4.770 -12.626 -16.055 1.00 77.31 131 ASP A CA 1
ATOM 1084 C C . ASP A 1 131 ? 5.752 -13.661 -15.480 1.00 77.31 131 ASP A C 1
ATOM 1086 O O . ASP A 1 131 ? 5.367 -14.787 -15.167 1.00 77.31 131 ASP A O 1
ATOM 1090 N N . GLU A 1 132 ? 7.033 -13.303 -15.339 1.00 82.62 132 GLU A N 1
ATOM 1091 C CA . GLU A 1 132 ? 8.087 -14.225 -14.891 1.00 82.62 132 GLU A CA 1
ATOM 1092 C C . GLU A 1 132 ? 8.239 -14.296 -13.368 1.00 82.62 132 GLU A C 1
ATOM 1094 O O . GLU A 1 132 ? 8.859 -15.233 -12.852 1.00 82.62 132 GLU A O 1
ATOM 1099 N N . GLY A 1 133 ? 7.721 -13.298 -12.650 1.00 85.50 133 GLY A N 1
ATOM 1100 C CA . GLY A 1 133 ? 7.872 -13.198 -11.204 1.00 85.50 133 GLY A CA 1
ATOM 1101 C C . GLY A 1 133 ? 9.317 -13.011 -10.733 1.00 85.50 133 GLY A C 1
ATOM 1102 O O . GLY A 1 133 ? 10.274 -12.879 -11.512 1.00 85.50 133 GLY A O 1
ATOM 1103 N N . GLY A 1 134 ? 9.493 -13.030 -9.412 1.00 87.88 134 GLY A N 1
ATOM 1104 C CA . GLY A 1 134 ? 10.816 -12.994 -8.812 1.00 87.88 134 GLY A CA 1
ATOM 1105 C C . GLY A 1 134 ? 11.641 -14.242 -9.126 1.00 87.88 134 GLY A C 1
ATOM 1106 O O . GLY A 1 134 ? 11.109 -15.330 -9.347 1.00 87.88 134 GLY A O 1
ATOM 1107 N N . PHE A 1 135 ? 12.965 -14.099 -9.165 1.00 87.50 135 PHE A N 1
ATOM 1108 C CA . PHE A 1 135 ? 13.851 -15.256 -9.315 1.00 87.50 135 PHE A CA 1
ATOM 1109 C C . PHE A 1 135 ? 14.047 -15.977 -7.974 1.00 87.50 135 PHE A C 1
ATOM 1111 O O . PHE A 1 135 ? 14.095 -15.346 -6.919 1.00 87.50 135 PHE A O 1
ATOM 1118 N N . ALA A 1 136 ? 14.197 -17.302 -8.008 1.00 86.00 136 ALA A N 1
ATOM 1119 C CA . ALA A 1 136 ? 14.478 -18.085 -6.809 1.00 86.00 136 ALA A CA 1
ATOM 1120 C C . ALA A 1 136 ? 15.866 -17.749 -6.241 1.00 86.00 136 ALA A C 1
ATOM 1122 O O . ALA A 1 136 ? 16.869 -17.762 -6.964 1.00 86.00 136 ALA A O 1
ATOM 1123 N N . VAL A 1 137 ? 15.930 -17.479 -4.936 1.00 79.69 137 VAL A N 1
ATOM 1124 C CA . VAL A 1 137 ? 17.189 -17.183 -4.251 1.00 79.69 137 VAL A CA 1
ATOM 1125 C C . VAL A 1 137 ? 17.935 -18.484 -3.955 1.00 79.69 137 VAL A C 1
ATOM 1127 O O . VAL A 1 137 ? 17.531 -19.298 -3.134 1.00 79.69 137 VAL A O 1
ATOM 1130 N N . ASP A 1 138 ? 19.055 -18.671 -4.642 1.00 74.31 138 ASP A N 1
ATOM 1131 C CA . ASP A 1 138 ? 20.014 -19.757 -4.405 1.00 74.31 138 ASP A CA 1
ATOM 1132 C C . ASP A 1 138 ? 21.135 -19.258 -3.486 1.00 74.31 138 ASP A C 1
ATOM 1134 O O . ASP A 1 138 ? 21.905 -18.390 -3.896 1.00 74.31 138 ASP A O 1
ATOM 1138 N N . ASN A 1 139 ? 21.238 -19.799 -2.267 1.00 68.06 139 ASN A N 1
ATOM 1139 C CA . ASN A 1 139 ? 22.176 -19.291 -1.266 1.00 68.06 139 ASN A CA 1
ATOM 1140 C C . ASN A 1 139 ? 23.648 -19.336 -1.702 1.00 68.06 139 ASN A C 1
ATOM 1142 O O . ASN A 1 139 ? 24.414 -18.453 -1.331 1.00 68.06 139 ASN A O 1
ATOM 1146 N N . GLU A 1 140 ? 24.058 -20.332 -2.487 1.00 66.25 140 GLU A N 1
ATOM 1147 C CA . GLU A 1 140 ? 25.456 -20.478 -2.907 1.00 66.25 140 GLU A CA 1
ATOM 1148 C C . GLU A 1 140 ? 25.820 -19.476 -4.004 1.00 66.25 140 GLU A C 1
ATOM 1150 O O . GLU A 1 140 ? 26.921 -18.923 -4.010 1.00 66.25 140 GLU A O 1
ATOM 1155 N N . LYS A 1 141 ? 24.884 -19.216 -4.924 1.00 67.19 141 LYS A N 1
ATOM 1156 C CA . LYS A 1 141 ? 25.075 -18.256 -6.023 1.00 67.19 141 LYS A CA 1
ATOM 1157 C C . LYS A 1 141 ? 24.867 -16.813 -5.586 1.00 67.19 141 LYS A C 1
ATOM 1159 O O . LYS A 1 141 ? 25.522 -15.917 -6.110 1.00 67.19 141 LYS A O 1
ATOM 1164 N N . HIS A 1 142 ? 23.935 -16.603 -4.664 1.00 69.25 142 HIS A N 1
ATOM 1165 C CA . HIS A 1 142 ? 23.434 -15.288 -4.299 1.00 69.25 142 HIS A CA 1
ATOM 1166 C C . HIS A 1 142 ? 23.962 -14.792 -2.948 1.00 69.25 142 HIS A C 1
ATOM 1168 O O . HIS A 1 142 ? 23.936 -13.598 -2.708 1.00 69.25 142 HIS A O 1
ATOM 1174 N N . TYR A 1 143 ? 24.520 -15.646 -2.090 1.00 63.88 143 TYR A N 1
ATOM 1175 C CA . TYR A 1 143 ? 25.224 -15.211 -0.876 1.00 63.88 143 TYR A CA 1
ATOM 1176 C C . TYR A 1 143 ? 26.635 -15.808 -0.826 1.00 63.88 143 TYR A C 1
ATOM 1178 O O . TYR A 1 143 ? 26.938 -16.619 0.057 1.00 63.88 143 TYR A O 1
ATOM 1186 N N . PRO A 1 144 ? 27.523 -15.455 -1.778 1.00 55.78 144 PRO A N 1
ATOM 1187 C CA . PRO A 1 144 ? 28.874 -15.996 -1.790 1.00 55.78 144 PRO A CA 1
ATOM 1188 C C . PRO A 1 144 ? 29.596 -15.633 -0.488 1.00 55.78 144 PRO A C 1
ATOM 1190 O O . PRO A 1 144 ? 29.545 -14.494 -0.019 1.00 55.78 144 PRO A O 1
ATOM 1193 N N . SER A 1 145 ? 30.291 -16.607 0.103 1.00 51.06 145 SER A N 1
ATOM 1194 C CA . SER A 1 145 ? 31.013 -16.408 1.359 1.00 51.06 145 SER A CA 1
ATOM 1195 C C . SER A 1 145 ? 32.012 -15.248 1.248 1.00 51.06 145 SER A C 1
ATOM 1197 O O . SER A 1 145 ? 32.621 -14.995 0.205 1.00 51.06 145 SER A O 1
ATOM 1199 N N . THR A 1 146 ? 32.228 -14.539 2.357 1.00 52.59 146 THR A N 1
ATOM 1200 C CA . THR A 1 146 ? 33.095 -13.348 2.459 1.00 52.59 146 THR A CA 1
ATOM 1201 C C . THR A 1 146 ? 34.570 -13.585 2.088 1.00 52.59 146 THR A C 1
ATOM 1203 O O . THR A 1 146 ? 35.378 -12.660 2.152 1.00 52.59 146 THR A O 1
ATOM 1206 N N . THR A 1 147 ? 34.951 -14.805 1.699 1.00 44.56 147 THR A N 1
ATOM 1207 C CA . THR A 1 147 ? 36.331 -15.235 1.446 1.00 44.56 147 THR A CA 1
ATOM 1208 C C . THR A 1 147 ? 36.820 -14.960 0.015 1.00 44.56 147 THR A C 1
ATOM 1210 O O . THR A 1 147 ? 38.027 -14.930 -0.212 1.00 44.56 147 THR A O 1
ATOM 1213 N N . THR A 1 148 ? 35.939 -14.689 -0.952 1.00 43.47 148 THR A N 1
ATOM 1214 C CA . THR A 1 148 ? 36.314 -14.409 -2.355 1.00 43.47 148 THR A CA 1
ATOM 1215 C C . THR A 1 148 ? 36.159 -12.927 -2.706 1.00 43.47 148 THR A C 1
ATOM 1217 O O . THR A 1 148 ? 35.192 -12.516 -3.344 1.00 43.47 148 THR A O 1
ATOM 1220 N N . SER A 1 149 ? 37.108 -12.084 -2.280 1.00 40.41 149 SER A N 1
ATOM 1221 C CA . SER A 1 149 ? 37.171 -10.677 -2.711 1.00 40.41 149 SER A CA 1
ATOM 1222 C C . SER A 1 149 ? 38.112 -10.502 -3.909 1.00 40.41 149 SER A C 1
ATOM 1224 O O . SER A 1 149 ? 39.327 -10.439 -3.720 1.00 40.41 149 SER A O 1
ATOM 1226 N N . SER A 1 150 ? 37.578 -10.380 -5.124 1.00 43.00 150 SER A N 1
ATOM 1227 C CA . SER A 1 150 ? 38.281 -9.723 -6.234 1.00 43.00 150 SER A CA 1
ATOM 1228 C C . SER A 1 150 ? 37.817 -8.272 -6.319 1.00 43.00 150 SER A C 1
ATOM 1230 O O . SER A 1 150 ? 36.632 -7.987 -6.176 1.00 43.00 150 SER A O 1
ATOM 1232 N N . ALA A 1 151 ? 38.785 -7.373 -6.461 1.00 50.31 151 ALA A N 1
ATOM 1233 C CA . ALA A 1 151 ? 38.609 -5.933 -6.477 1.00 50.31 151 ALA A CA 1
ATOM 1234 C C . ALA A 1 151 ? 38.332 -5.454 -7.901 1.00 50.31 151 ALA A C 1
ATOM 1236 O O . ALA A 1 151 ? 39.190 -5.652 -8.753 1.00 50.31 151 ALA A O 1
ATOM 1237 N N . GLU A 1 152 ? 37.187 -4.812 -8.121 1.00 43.34 152 GLU A N 1
ATOM 1238 C CA . GLU A 1 152 ? 36.928 -3.900 -9.242 1.00 43.34 152 GLU A CA 1
ATOM 1239 C C . GLU A 1 152 ? 35.636 -3.114 -8.937 1.00 43.34 152 GLU A C 1
ATOM 1241 O O . GLU A 1 152 ? 34.590 -3.323 -9.538 1.00 43.34 152 GLU A O 1
ATOM 1246 N N . ASP A 1 153 ? 35.701 -2.220 -7.945 1.00 47.12 153 ASP A N 1
ATOM 1247 C CA . ASP A 1 153 ? 34.560 -1.395 -7.532 1.00 47.12 153 ASP A CA 1
ATOM 1248 C C . ASP A 1 153 ? 34.729 0.024 -8.099 1.00 47.12 153 ASP A C 1
ATOM 1250 O O . ASP A 1 153 ? 35.591 0.786 -7.650 1.00 47.12 153 ASP A O 1
ATOM 1254 N N . LYS A 1 154 ? 33.916 0.387 -9.099 1.00 42.34 154 LYS A N 1
ATOM 1255 C CA . LYS A 1 154 ? 33.681 1.791 -9.462 1.00 42.34 154 LYS A CA 1
ATOM 1256 C C . LYS A 1 154 ? 32.531 2.317 -8.609 1.00 42.34 154 LYS A C 1
ATOM 1258 O O . LYS A 1 154 ? 31.475 1.698 -8.527 1.00 42.34 154 LYS A O 1
ATOM 1263 N N . GLU A 1 155 ? 32.761 3.456 -7.974 1.00 41.09 155 GLU A N 1
ATOM 1264 C CA . GLU A 1 155 ? 31.761 4.251 -7.267 1.00 41.09 155 GLU A CA 1
ATOM 1265 C C . GLU A 1 155 ? 30.738 4.760 -8.295 1.00 41.09 155 GLU A C 1
ATOM 1267 O O . GLU A 1 155 ? 30.938 5.785 -8.941 1.00 41.09 155 GLU A O 1
ATOM 1272 N N . ALA A 1 156 ? 29.689 3.974 -8.533 1.00 43.72 156 ALA A N 1
ATOM 1273 C CA . ALA A 1 156 ? 28.559 4.386 -9.347 1.00 43.72 156 ALA A CA 1
ATOM 1274 C C . ALA A 1 156 ? 27.589 5.153 -8.444 1.00 43.72 156 ALA A C 1
ATOM 1276 O O . ALA A 1 156 ? 26.707 4.575 -7.803 1.00 43.72 156 ALA A O 1
ATOM 1277 N N . ASP A 1 157 ? 27.770 6.471 -8.406 1.00 46.56 157 ASP A N 1
ATOM 1278 C CA . ASP A 1 157 ? 26.777 7.466 -7.976 1.00 46.56 157 ASP A CA 1
ATOM 1279 C C . ASP A 1 157 ? 25.621 7.532 -9.011 1.00 46.56 157 ASP A C 1
ATOM 1281 O O . ASP A 1 157 ? 25.144 8.593 -9.405 1.00 46.56 157 ASP A O 1
ATOM 1285 N N . GLU A 1 158 ? 25.224 6.372 -9.546 1.00 53.72 158 GLU A N 1
ATOM 1286 C CA . GLU A 1 158 ? 24.252 6.249 -10.624 1.00 53.72 158 GLU A CA 1
ATOM 1287 C C . GLU A 1 158 ? 22.846 6.306 -10.021 1.00 53.72 158 GLU A C 1
ATOM 1289 O O . GLU A 1 158 ? 22.440 5.456 -9.222 1.00 53.72 158 GLU A O 1
ATOM 1294 N N . SER A 1 159 ? 22.120 7.364 -10.385 1.00 60.50 159 SER A N 1
ATOM 1295 C CA . SER A 1 159 ? 20.678 7.462 -10.191 1.00 60.50 159 SER A CA 1
ATOM 1296 C C . SER A 1 159 ? 20.020 6.358 -11.011 1.00 60.50 159 SER A C 1
ATOM 1298 O O . SER A 1 159 ? 20.158 6.329 -12.236 1.00 60.50 159 SER A O 1
ATOM 1300 N N . TRP A 1 160 ? 19.340 5.431 -10.342 1.00 69.88 160 TRP A N 1
ATOM 1301 C CA . TRP A 1 160 ? 18.676 4.323 -11.020 1.00 69.88 160 TRP A CA 1
ATOM 1302 C C . TRP A 1 160 ? 17.361 4.790 -11.645 1.00 69.88 160 TRP A C 1
ATOM 1304 O O . TRP A 1 160 ? 16.709 5.671 -11.084 1.00 69.88 160 TRP A O 1
ATOM 1314 N N . PRO A 1 161 ? 16.942 4.213 -12.784 1.00 76.19 161 PRO A N 1
ATOM 1315 C CA . PRO A 1 161 ? 15.692 4.607 -13.417 1.00 76.19 161 PRO A CA 1
ATOM 1316 C C . PRO A 1 161 ? 14.489 4.263 -12.533 1.00 76.19 161 PRO A C 1
ATOM 1318 O O . PRO A 1 161 ? 14.237 3.090 -12.249 1.00 76.19 161 PRO A O 1
ATOM 1321 N N . GLU A 1 162 ? 13.709 5.276 -12.168 1.00 79.94 162 GLU A N 1
ATOM 1322 C CA . GLU A 1 162 ? 12.419 5.131 -11.496 1.00 79.94 162 GLU A CA 1
ATOM 1323 C C . GLU A 1 162 ? 11.324 5.461 -12.509 1.00 79.94 162 GLU A C 1
ATOM 1325 O O . GLU A 1 162 ? 11.295 6.557 -13.054 1.00 79.94 162 GLU A O 1
ATOM 1330 N N . PHE A 1 163 ? 10.456 4.516 -12.851 1.00 85.12 163 PHE A N 1
ATOM 1331 C CA . PHE A 1 163 ? 9.516 4.726 -13.960 1.00 85.12 163 PHE A CA 1
ATOM 1332 C C . PHE A 1 163 ? 8.145 4.083 -13.724 1.00 85.12 163 PHE A C 1
ATOM 1334 O O . PHE A 1 163 ? 7.190 4.352 -14.448 1.00 85.12 163 PHE A O 1
ATOM 1341 N N . ARG A 1 164 ? 8.007 3.239 -12.702 1.00 90.25 164 ARG A N 1
ATOM 1342 C CA . ARG A 1 164 ? 6.765 2.525 -12.418 1.00 90.25 164 ARG A CA 1
ATOM 1343 C C . ARG A 1 164 ? 5.786 3.443 -11.692 1.00 90.25 164 ARG A C 1
ATOM 1345 O O . ARG A 1 164 ? 5.968 3.741 -10.514 1.00 90.25 164 ARG A O 1
ATOM 1352 N N . THR A 1 165 ? 4.766 3.897 -12.412 1.00 91.69 165 THR A N 1
ATOM 1353 C CA . THR A 1 165 ? 3.791 4.899 -11.953 1.00 91.69 165 THR A CA 1
ATOM 1354 C C . THR A 1 165 ? 2.337 4.466 -12.151 1.00 91.69 165 THR A C 1
ATOM 1356 O O . THR A 1 165 ? 1.463 4.953 -11.438 1.00 91.69 165 THR A O 1
ATOM 1359 N N . GLU A 1 166 ? 2.072 3.501 -13.034 1.00 93.81 166 GLU A N 1
ATOM 1360 C CA . GLU A 1 166 ? 0.719 3.033 -13.338 1.00 93.81 166 GLU A CA 1
ATOM 1361 C C . GLU A 1 166 ? 0.311 1.876 -12.442 1.00 93.81 166 GLU A C 1
ATOM 1363 O O . GLU A 1 166 ? 1.057 0.917 -12.261 1.00 93.81 166 GLU A O 1
ATOM 1368 N N . SER A 1 167 ? -0.890 1.952 -11.875 1.00 95.12 167 SER A N 1
ATOM 1369 C CA . SER A 1 167 ? -1.405 0.912 -10.981 1.00 95.12 167 SER A CA 1
ATOM 1370 C C . SER A 1 167 ? -1.739 -0.358 -11.761 1.00 95.12 167 SER A C 1
ATOM 1372 O O . SER A 1 167 ? -2.526 -0.304 -12.704 1.00 95.12 167 SER A O 1
ATOM 1374 N N . LYS A 1 168 ? -1.216 -1.514 -11.333 1.00 94.81 168 LYS A N 1
ATOM 1375 C CA . LYS A 1 168 ? -1.598 -2.819 -11.893 1.00 94.81 168 LYS A CA 1
ATOM 1376 C C . LYS A 1 168 ? -2.779 -3.405 -11.114 1.00 94.81 168 LYS A C 1
ATOM 1378 O O . LYS A 1 168 ? -2.568 -3.795 -9.961 1.00 94.81 168 LYS A O 1
ATOM 1383 N N . PRO A 1 169 ? -4.003 -3.491 -11.675 1.00 94.94 169 PRO A N 1
ATOM 1384 C CA . PRO A 1 169 ? -5.191 -3.892 -10.913 1.00 94.94 169 PRO A CA 1
ATOM 1385 C C . PRO A 1 169 ? -5.034 -5.233 -10.182 1.00 94.94 169 PRO A C 1
ATOM 1387 O O . PRO A 1 169 ? -5.356 -5.345 -9.002 1.00 94.94 169 PRO A O 1
ATOM 1390 N N . ASP A 1 170 ? -4.441 -6.233 -10.835 1.00 93.56 170 ASP A N 1
ATOM 1391 C CA . ASP A 1 170 ? -4.193 -7.561 -10.265 1.00 93.56 170 ASP A CA 1
ATOM 1392 C C . ASP A 1 170 ? -3.250 -7.542 -9.048 1.00 93.56 170 ASP A C 1
ATOM 1394 O O . ASP A 1 170 ? -3.320 -8.435 -8.201 1.00 93.56 170 ASP A O 1
ATOM 1398 N N . LYS A 1 171 ? -2.402 -6.513 -8.928 1.00 94.19 171 LYS A N 1
ATOM 1399 C CA . LYS A 1 171 ? -1.437 -6.353 -7.834 1.00 94.19 171 LYS A CA 1
ATOM 1400 C C . LYS A 1 171 ? -1.894 -5.363 -6.767 1.00 94.19 171 LYS A C 1
ATOM 1402 O O . LYS A 1 171 ? -1.713 -5.649 -5.586 1.00 94.19 171 LYS A O 1
ATOM 1407 N N . VAL A 1 172 ? -2.483 -4.220 -7.136 1.00 96.12 172 VAL A N 1
ATOM 1408 C CA . VAL A 1 172 ? -2.880 -3.174 -6.169 1.00 96.12 172 VAL A CA 1
ATOM 1409 C C . VAL A 1 172 ? -4.232 -3.433 -5.513 1.00 96.12 172 VAL A C 1
ATOM 1411 O O . VAL A 1 172 ? -4.466 -2.992 -4.391 1.00 96.12 172 VAL A O 1
ATOM 1414 N N . GLU A 1 173 ? -5.143 -4.158 -6.158 1.00 97.38 173 GLU A N 1
ATOM 1415 C CA . GLU A 1 173 ? -6.467 -4.385 -5.579 1.00 97.38 173 GLU A CA 1
ATOM 1416 C C . GLU A 1 173 ? -6.480 -5.358 -4.394 1.00 97.38 173 GLU A C 1
ATOM 1418 O O . GLU A 1 173 ? -7.203 -5.087 -3.433 1.00 97.38 173 GLU A O 1
ATOM 1423 N N . PRO A 1 174 ? -5.692 -6.453 -4.369 1.00 96.06 174 PRO A N 1
ATOM 1424 C CA . PRO A 1 174 ? -5.599 -7.305 -3.186 1.00 96.06 174 PRO A CA 1
ATOM 1425 C C . PRO A 1 174 ? -5.236 -6.557 -1.886 1.00 96.06 174 PRO A C 1
ATOM 1427 O O . PRO A 1 174 ? -5.951 -6.745 -0.893 1.00 96.06 174 PRO A O 1
ATOM 1430 N N . PRO A 1 175 ? -4.204 -5.683 -1.833 1.00 96.06 175 PRO A N 1
ATOM 1431 C CA . PRO A 1 175 ? -3.927 -4.910 -0.623 1.00 96.06 175 PRO A CA 1
ATOM 1432 C C . PRO A 1 175 ? -5.032 -3.900 -0.308 1.00 96.06 175 PRO A C 1
ATOM 1434 O O . PRO A 1 175 ? -5.336 -3.711 0.869 1.00 96.06 175 PRO A O 1
ATOM 1437 N N . LEU A 1 176 ? -5.690 -3.315 -1.315 1.00 97.75 176 LEU A N 1
ATOM 1438 C CA . LEU A 1 176 ? -6.840 -2.426 -1.109 1.00 97.75 176 LEU A CA 1
ATOM 1439 C C . LEU A 1 176 ? -8.037 -3.144 -0.477 1.00 97.75 176 LEU A C 1
ATOM 1441 O O . LEU A 1 176 ? -8.631 -2.626 0.466 1.00 97.75 176 LEU A O 1
ATOM 1445 N N . LEU A 1 177 ? -8.367 -4.348 -0.945 1.00 97.69 177 LEU A N 1
ATOM 1446 C CA . LEU A 1 177 ? -9.440 -5.170 -0.379 1.00 97.69 177 LEU A CA 1
ATOM 1447 C C . LEU A 1 177 ? -9.138 -5.562 1.069 1.00 97.69 177 LEU A C 1
ATOM 1449 O O . LEU A 1 177 ? -10.012 -5.475 1.934 1.00 97.69 177 LEU A O 1
ATOM 1453 N N . ALA A 1 178 ? -7.898 -5.969 1.348 1.00 97.12 178 ALA A N 1
ATOM 1454 C CA . ALA A 1 178 ? -7.484 -6.311 2.702 1.00 97.12 178 ALA A CA 1
ATOM 1455 C C . ALA A 1 178 ? -7.526 -5.077 3.622 1.00 97.12 178 ALA A C 1
ATOM 1457 O O . ALA A 1 178 ? -8.064 -5.147 4.728 1.00 97.12 178 ALA A O 1
ATOM 1458 N N . TYR A 1 179 ? -7.051 -3.927 3.138 1.00 97.44 179 TYR A N 1
ATOM 1459 C CA . TYR A 1 179 ? -7.117 -2.654 3.849 1.00 97.44 179 TYR A CA 1
ATOM 1460 C C . TYR A 1 179 ? -8.560 -2.212 4.129 1.00 97.44 179 TYR A C 1
ATOM 1462 O O . TYR A 1 179 ? -8.855 -1.832 5.256 1.00 97.44 179 TYR A O 1
ATOM 1470 N N . ALA A 1 180 ? -9.485 -2.336 3.172 1.00 96.75 180 ALA A N 1
ATOM 1471 C CA . ALA A 1 180 ? -10.903 -2.031 3.383 1.00 96.75 180 ALA A CA 1
ATOM 1472 C C . ALA A 1 180 ? -11.559 -2.967 4.418 1.00 96.75 180 ALA A C 1
ATOM 1474 O O . ALA A 1 180 ? -12.443 -2.560 5.168 1.00 96.75 180 ALA A O 1
ATOM 1475 N N . ALA A 1 181 ? -11.114 -4.222 4.522 1.00 95.88 181 ALA A N 1
ATOM 1476 C CA . ALA A 1 181 ? -11.632 -5.154 5.524 1.00 95.88 181 ALA A CA 1
ATOM 1477 C C . ALA A 1 181 ? -11.119 -4.863 6.949 1.00 95.88 181 ALA A C 1
ATOM 1479 O O . ALA A 1 181 ? -11.815 -5.154 7.930 1.00 95.88 181 ALA A O 1
ATOM 1480 N N . ALA A 1 182 ? -9.916 -4.298 7.076 1.00 96.62 182 ALA A N 1
ATOM 1481 C CA . ALA A 1 182 ? -9.204 -4.153 8.343 1.00 96.62 182 ALA A CA 1
ATOM 1482 C C . ALA A 1 182 ? -9.920 -3.281 9.406 1.00 96.62 182 ALA A C 1
ATOM 1484 O O . ALA A 1 182 ? -9.920 -3.689 10.573 1.00 96.62 182 ALA A O 1
ATOM 1485 N N . PRO A 1 183 ? -10.577 -2.145 9.071 1.00 95.19 183 PRO A N 1
ATOM 1486 C CA . PRO A 1 183 ? -11.260 -1.282 10.039 1.00 95.19 183 PRO A CA 1
ATOM 1487 C C . PRO A 1 183 ? -12.292 -1.981 10.928 1.00 95.19 183 PRO A C 1
ATOM 1489 O O . PRO A 1 183 ? -12.510 -1.549 12.057 1.00 95.19 183 PRO A O 1
ATOM 1492 N N . ARG A 1 184 ? -12.883 -3.103 10.487 1.00 93.62 184 ARG A N 1
ATOM 1493 C CA . ARG A 1 184 ? -13.799 -3.911 11.322 1.00 93.62 184 ARG A CA 1
ATOM 1494 C C . ARG A 1 184 ? -13.142 -4.403 12.617 1.00 93.62 184 ARG A C 1
ATOM 1496 O O . ARG A 1 184 ? -13.829 -4.634 13.606 1.00 93.62 184 ARG A O 1
ATOM 1503 N N . GLY A 1 185 ? -11.820 -4.561 12.604 1.00 95.81 185 GLY A N 1
ATOM 1504 C CA . GLY A 1 185 ? -10.995 -4.934 13.750 1.00 95.81 185 GLY A CA 1
ATOM 1505 C C . GLY A 1 185 ? -10.445 -3.762 14.565 1.00 95.81 185 GLY A C 1
ATOM 1506 O O . GLY A 1 185 ? -9.670 -4.002 15.491 1.00 95.81 185 GLY A O 1
ATOM 1507 N N . MET A 1 186 ? -10.795 -2.519 14.213 1.00 96.94 186 MET A N 1
ATOM 1508 C CA . MET A 1 186 ? -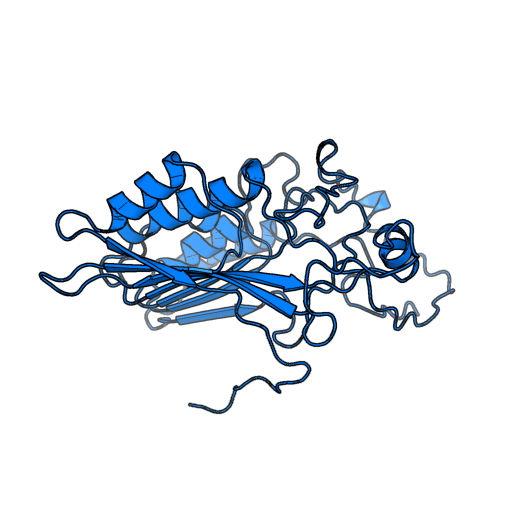10.218 -1.281 14.756 1.00 96.94 186 MET A CA 1
ATOM 1509 C C . MET A 1 186 ? -11.317 -0.311 15.239 1.00 96.94 186 MET A C 1
ATOM 1511 O O . MET A 1 186 ? -11.494 0.766 14.676 1.00 96.94 186 MET A O 1
ATOM 1515 N N . PRO A 1 187 ? -12.082 -0.654 16.289 1.00 95.00 187 PRO A N 1
ATOM 1516 C CA . PRO A 1 187 ? -13.176 0.182 16.791 1.00 95.00 187 PRO A CA 1
ATOM 1517 C C . PRO A 1 187 ? -12.739 1.564 17.303 1.00 95.00 187 PRO A C 1
ATOM 1519 O O . PRO A 1 187 ? -13.572 2.458 17.399 1.00 95.00 187 PRO A O 1
ATOM 1522 N N . ALA A 1 188 ? -11.462 1.743 17.652 1.00 96.69 188 ALA A N 1
ATOM 1523 C CA . ALA A 1 188 ? -10.910 3.014 18.122 1.00 96.69 188 ALA A CA 1
ATOM 1524 C C . ALA A 1 188 ? -10.287 3.867 16.999 1.00 96.69 188 ALA A C 1
ATOM 1526 O O . ALA A 1 188 ? -9.641 4.870 17.300 1.00 96.69 188 ALA A O 1
ATOM 1527 N N . LEU A 1 189 ? -10.436 3.462 15.732 1.00 97.62 189 LEU A N 1
ATOM 1528 C CA . LEU A 1 189 ? -9.752 4.094 14.609 1.00 97.62 189 LEU A CA 1
ATOM 1529 C C . LEU A 1 189 ? -10.177 5.560 14.454 1.00 97.62 189 LEU A C 1
ATOM 1531 O O . LEU A 1 189 ? -11.361 5.883 14.427 1.00 97.62 189 LEU A O 1
ATOM 1535 N N . GLU A 1 190 ? -9.192 6.439 14.320 1.00 97.69 190 GLU A N 1
ATOM 1536 C CA . GLU A 1 190 ? -9.363 7.865 14.023 1.00 97.69 190 GLU A CA 1
ATOM 1537 C C . GLU A 1 190 ? -8.929 8.161 12.589 1.00 97.69 190 GLU A C 1
ATOM 1539 O O . GLU A 1 190 ? -9.571 8.936 11.888 1.00 97.69 190 GLU A O 1
ATOM 1544 N N . GLU A 1 191 ? -7.848 7.524 12.139 1.00 98.06 191 GLU A N 1
ATOM 1545 C CA . GLU A 1 191 ? -7.390 7.599 10.758 1.00 98.06 191 GLU A CA 1
ATOM 1546 C C . GLU A 1 191 ? -6.590 6.359 10.355 1.00 98.06 191 GLU A C 1
ATOM 1548 O O . GLU A 1 191 ? -5.820 5.793 11.137 1.00 98.06 191 GLU A O 1
ATOM 1553 N N . ALA A 1 192 ? -6.746 5.970 9.095 1.00 98.38 192 ALA A N 1
ATOM 1554 C CA . ALA A 1 192 ? -5.901 4.998 8.432 1.00 98.38 192 ALA A CA 1
ATOM 1555 C C . ALA A 1 192 ? -5.410 5.562 7.095 1.00 98.38 192 ALA A C 1
ATOM 1557 O O . ALA A 1 192 ? -6.154 6.219 6.373 1.00 98.38 192 ALA A O 1
ATOM 1558 N N . GLU A 1 193 ? -4.176 5.244 6.727 1.00 98.44 193 GLU A N 1
ATOM 1559 C CA . GLU A 1 193 ? -3.542 5.652 5.475 1.00 98.44 193 GLU A CA 1
ATOM 1560 C C . GLU A 1 193 ? -2.736 4.477 4.910 1.00 98.44 193 GLU A C 1
ATOM 1562 O O . GLU A 1 193 ? -1.902 3.897 5.610 1.00 98.44 193 GLU A O 1
ATOM 1567 N N . LEU A 1 194 ? -2.990 4.139 3.647 1.00 98.19 194 LEU A N 1
ATOM 1568 C CA . LEU A 1 194 ? -2.197 3.205 2.851 1.00 98.19 194 LEU A CA 1
ATOM 1569 C C . LEU A 1 194 ? -1.664 3.964 1.638 1.00 98.19 194 LEU A C 1
ATOM 1571 O O . LEU A 1 194 ? -2.443 4.579 0.908 1.00 98.19 194 LEU A O 1
ATOM 1575 N N . PHE A 1 195 ? -0.351 3.950 1.430 1.00 96.81 195 PHE A N 1
ATOM 1576 C CA . PHE A 1 195 ? 0.253 4.727 0.354 1.00 96.81 195 PHE A CA 1
ATOM 1577 C C . PHE A 1 195 ? 1.570 4.138 -0.153 1.00 96.81 195 PHE A C 1
ATOM 1579 O O . PHE A 1 195 ? 2.227 3.354 0.531 1.00 96.81 195 PHE A O 1
ATOM 1586 N N . ALA A 1 196 ? 1.956 4.566 -1.351 1.00 94.06 196 ALA A N 1
ATOM 1587 C CA . ALA A 1 196 ? 3.253 4.318 -1.963 1.00 94.06 196 ALA A CA 1
ATOM 1588 C C . ALA A 1 196 ? 3.815 5.632 -2.528 1.00 94.06 196 ALA A C 1
ATOM 1590 O O . ALA A 1 196 ? 3.065 6.531 -2.922 1.00 94.06 196 ALA A O 1
ATOM 1591 N N . ARG A 1 197 ? 5.145 5.754 -2.552 1.00 91.94 197 ARG A N 1
ATOM 1592 C CA . ARG A 1 197 ? 5.851 6.892 -3.157 1.00 91.94 197 ARG A CA 1
ATOM 1593 C C . ARG A 1 197 ? 6.248 6.529 -4.575 1.00 91.94 197 ARG A C 1
ATOM 1595 O O . ARG A 1 197 ? 7.149 5.720 -4.759 1.00 91.94 197 ARG A O 1
ATOM 1602 N N . LEU A 1 198 ? 5.579 7.125 -5.547 1.00 91.12 198 LEU A N 1
ATOM 1603 C CA . LEU A 1 198 ? 5.871 6.933 -6.958 1.00 91.12 198 LEU A CA 1
ATOM 1604 C C . LEU A 1 198 ? 6.863 7.985 -7.440 1.00 91.12 198 LEU A C 1
ATOM 1606 O O . LEU A 1 198 ? 7.024 9.048 -6.829 1.00 91.12 198 LEU A O 1
ATOM 1610 N N . SER A 1 199 ? 7.546 7.658 -8.530 1.00 88.69 199 SER A N 1
ATOM 1611 C CA . SER A 1 199 ? 8.513 8.549 -9.143 1.00 88.69 199 SER A CA 1
ATOM 1612 C C . SER A 1 199 ? 8.619 8.315 -10.642 1.00 88.69 199 SER A C 1
ATOM 1614 O O . SER A 1 199 ? 8.627 7.168 -11.094 1.00 88.69 199 SER A O 1
ATOM 1616 N N . TRP A 1 200 ? 8.713 9.407 -11.397 1.00 88.12 200 TRP A N 1
ATOM 1617 C CA . TRP A 1 200 ? 8.982 9.407 -12.830 1.00 88.12 200 TRP A CA 1
ATOM 1618 C C . TRP A 1 200 ? 10.342 10.054 -13.124 1.00 88.12 200 TRP A C 1
ATOM 1620 O O . TRP A 1 200 ? 10.450 11.235 -13.452 1.00 88.12 200 TRP A O 1
ATOM 1630 N N . GLN A 1 201 ? 11.394 9.251 -12.996 1.00 86.06 201 GLN A N 1
ATOM 1631 C CA . GLN A 1 201 ? 12.784 9.544 -13.354 1.00 86.06 201 GLN A CA 1
ATOM 1632 C C . GLN A 1 201 ? 13.362 8.424 -14.243 1.00 86.06 201 GLN A C 1
ATOM 1634 O O . GLN A 1 201 ? 14.248 7.672 -13.823 1.00 86.06 201 GLN A O 1
ATOM 1639 N N . PRO A 1 202 ? 12.850 8.250 -15.473 1.00 84.00 202 PRO A N 1
ATOM 1640 C CA . PRO A 1 202 ? 13.381 7.260 -16.410 1.00 84.00 202 PRO A CA 1
ATOM 1641 C C . PRO A 1 202 ? 14.842 7.556 -16.803 1.00 84.00 202 PRO A C 1
ATOM 1643 O O . PRO A 1 202 ? 15.301 8.696 -16.745 1.00 84.00 202 PRO A O 1
ATOM 1646 N N . SER A 1 203 ? 15.567 6.534 -17.280 1.00 82.19 203 SER A N 1
ATOM 1647 C CA . SER A 1 203 ? 16.890 6.724 -17.895 1.00 82.19 203 SER A CA 1
ATOM 1648 C C . SER A 1 203 ? 16.804 7.579 -19.160 1.00 82.19 203 SER A C 1
ATOM 1650 O O . SER A 1 203 ? 15.760 7.627 -19.810 1.00 82.19 203 SER A O 1
ATOM 1652 N N . GLU A 1 204 ? 17.928 8.170 -19.580 1.00 83.12 204 GLU A N 1
ATOM 1653 C CA . GLU A 1 204 ? 18.023 8.856 -20.878 1.00 83.12 204 GLU A CA 1
ATOM 1654 C C . GLU A 1 204 ? 17.578 7.956 -22.039 1.00 83.12 204 GLU A C 1
ATOM 1656 O O . GLU A 1 204 ? 16.810 8.386 -22.897 1.00 83.12 204 GLU A O 1
ATOM 1661 N N . GLU A 1 205 ? 17.996 6.686 -22.036 1.00 84.19 205 GLU A N 1
ATOM 1662 C CA . GLU A 1 205 ? 17.578 5.699 -23.036 1.00 84.19 205 GLU A CA 1
ATOM 1663 C C . GLU A 1 205 ? 16.057 5.506 -23.043 1.00 84.19 205 GLU A C 1
ATOM 1665 O O . GLU A 1 205 ? 15.435 5.518 -24.105 1.00 84.19 205 GLU A O 1
ATOM 1670 N N . ARG A 1 206 ? 15.431 5.382 -21.865 1.00 81.81 206 ARG A N 1
ATOM 1671 C CA . ARG A 1 206 ? 13.977 5.226 -21.773 1.00 81.81 206 ARG A CA 1
ATOM 1672 C C . ARG A 1 206 ? 13.251 6.510 -22.169 1.00 81.81 206 ARG A C 1
ATOM 1674 O O . ARG A 1 206 ? 12.260 6.419 -22.881 1.00 81.81 206 ARG A O 1
ATOM 1681 N N . LEU A 1 207 ? 13.767 7.692 -21.825 1.00 84.69 207 LEU A N 1
ATOM 1682 C CA . LEU A 1 207 ? 13.216 8.978 -22.277 1.00 84.69 207 LEU A CA 1
ATOM 1683 C C . LEU A 1 207 ? 13.145 9.085 -23.805 1.00 84.69 207 LEU A C 1
ATOM 1685 O O . LEU A 1 207 ? 12.200 9.678 -24.324 1.00 84.69 207 LEU A O 1
ATOM 1689 N N . LEU A 1 208 ? 14.097 8.497 -24.541 1.00 85.94 208 LEU A N 1
ATOM 1690 C CA . LEU A 1 208 ? 14.045 8.476 -26.009 1.00 85.94 208 LEU A CA 1
ATOM 1691 C C . LEU A 1 208 ? 12.812 7.736 -26.537 1.00 85.94 208 LEU A C 1
ATOM 1693 O O . LEU A 1 208 ? 12.255 8.154 -27.550 1.00 85.94 208 LEU A O 1
ATOM 1697 N N . ALA A 1 209 ? 12.352 6.689 -25.848 1.00 84.75 209 ALA A N 1
ATOM 1698 C CA . ALA A 1 209 ? 11.149 5.958 -26.235 1.00 84.75 209 ALA A CA 1
ATOM 1699 C C . ALA A 1 209 ? 9.866 6.791 -26.054 1.00 84.75 209 ALA A C 1
ATOM 1701 O O . ALA A 1 209 ? 8.873 6.522 -26.725 1.00 84.75 209 ALA A O 1
ATOM 1702 N N . TYR A 1 210 ? 9.882 7.816 -25.194 1.00 85.62 210 TYR A N 1
ATOM 1703 C CA . TYR A 1 210 ? 8.754 8.728 -24.949 1.00 85.62 210 TYR A CA 1
ATOM 1704 C C . TYR A 1 210 ? 8.703 9.924 -25.901 1.00 85.62 210 TYR A C 1
ATOM 1706 O O . TYR A 1 210 ? 7.856 10.802 -25.744 1.00 85.62 210 TYR A O 1
ATOM 1714 N N . ARG A 1 211 ? 9.589 9.978 -26.897 1.00 86.62 211 ARG A N 1
ATOM 1715 C CA . ARG A 1 211 ? 9.517 11.010 -27.927 1.00 86.62 211 ARG A CA 1
ATOM 1716 C C . ARG A 1 211 ? 8.452 10.669 -28.960 1.00 86.62 211 ARG A C 1
ATOM 1718 O O . ARG A 1 211 ? 8.359 9.529 -29.415 1.00 86.62 211 ARG A O 1
ATOM 1725 N N . ASP A 1 212 ? 7.664 11.667 -29.330 1.00 85.25 212 ASP A N 1
ATOM 1726 C CA . ASP A 1 212 ? 6.704 11.562 -30.418 1.00 85.25 212 ASP A CA 1
ATOM 1727 C C . ASP A 1 212 ? 7.406 11.566 -31.794 1.00 85.25 212 ASP A C 1
ATOM 1729 O O . ASP A 1 212 ? 8.633 11.648 -31.910 1.00 85.25 212 ASP A O 1
ATOM 1733 N N . ALA A 1 213 ? 6.621 11.497 -32.872 1.00 84.62 213 ALA A N 1
ATOM 1734 C CA . ALA A 1 213 ? 7.146 11.524 -34.240 1.00 84.62 213 ALA A CA 1
ATOM 1735 C C . ALA A 1 213 ? 7.883 12.831 -34.605 1.00 84.62 213 ALA A C 1
ATOM 1737 O O . ALA A 1 213 ? 8.650 12.846 -35.569 1.00 84.62 213 ALA A O 1
ATOM 1738 N N . ASN A 1 214 ? 7.660 13.912 -33.853 1.00 86.69 214 ASN A N 1
ATOM 1739 C CA . ASN A 1 214 ? 8.323 15.204 -34.021 1.00 86.69 214 ASN A CA 1
ATOM 1740 C C . ASN A 1 214 ? 9.575 15.332 -33.138 1.00 86.69 214 ASN A C 1
ATOM 1742 O O . ASN A 1 214 ? 10.311 16.311 -33.258 1.00 86.69 214 ASN A O 1
ATOM 1746 N N . GLY A 1 215 ? 9.842 14.343 -32.281 1.00 82.06 215 GLY A N 1
ATOM 1747 C CA . GLY A 1 215 ? 10.932 14.358 -31.315 1.00 82.06 215 GLY A CA 1
ATOM 1748 C C . GLY A 1 215 ? 10.592 15.071 -30.003 1.00 82.06 215 GLY A C 1
ATOM 1749 O O . GLY A 1 215 ? 11.483 15.195 -29.160 1.00 82.06 215 GLY A O 1
ATOM 1750 N N . GLU A 1 216 ? 9.349 15.511 -29.807 1.00 84.31 216 GLU A N 1
ATOM 1751 C CA . GLU A 1 216 ? 8.882 16.157 -28.579 1.00 84.31 216 GLU A CA 1
ATOM 1752 C C . GLU A 1 216 ? 8.608 15.114 -27.494 1.00 84.31 216 GLU A C 1
ATOM 1754 O O . GLU A 1 216 ? 8.153 14.006 -27.776 1.00 84.31 216 GLU A O 1
ATOM 1759 N N . LEU A 1 217 ? 8.924 15.446 -26.242 1.00 80.25 217 LEU A N 1
ATOM 1760 C CA . LEU A 1 217 ? 8.766 14.517 -25.126 1.00 80.25 217 LEU A CA 1
ATOM 1761 C C . LEU A 1 217 ? 7.306 14.485 -24.665 1.00 80.25 217 LEU A C 1
ATOM 1763 O O . LEU A 1 217 ? 6.788 15.479 -24.158 1.00 80.25 217 LEU A O 1
ATOM 1767 N N . GLU A 1 218 ? 6.669 13.326 -24.778 1.00 81.44 218 GLU A N 1
ATOM 1768 C CA . GLU A 1 218 ? 5.361 13.065 -24.186 1.00 81.44 218 GLU A CA 1
ATOM 1769 C C . GLU A 1 218 ? 5.569 12.576 -22.748 1.00 81.44 218 GLU A C 1
ATOM 1771 O O . GLU A 1 218 ? 5.727 11.382 -22.488 1.00 81.44 218 GLU A O 1
ATOM 1776 N N . VAL A 1 219 ? 5.666 13.520 -21.809 1.00 73.69 219 VAL A N 1
ATOM 1777 C CA . VAL A 1 219 ? 5.899 13.210 -20.393 1.00 73.69 219 VAL A CA 1
ATOM 1778 C C . VAL A 1 219 ? 4.578 12.979 -19.660 1.00 73.69 219 VAL A C 1
ATOM 1780 O O . VAL A 1 219 ? 3.756 13.892 -19.614 1.00 73.69 219 VAL A O 1
ATOM 1783 N N . PRO A 1 220 ? 4.378 11.795 -19.054 1.00 77.44 220 PRO A N 1
ATOM 1784 C CA . PRO A 1 220 ? 3.157 11.487 -18.312 1.00 77.44 220 PRO A CA 1
ATOM 1785 C C . PRO A 1 220 ? 3.086 12.211 -16.962 1.00 77.44 220 PRO A C 1
ATOM 1787 O O . PRO A 1 220 ? 1.995 12.420 -16.445 1.00 77.44 220 PRO A O 1
ATOM 1790 N N . HIS A 1 221 ? 4.233 12.624 -16.410 1.00 80.06 221 HIS A N 1
ATOM 1791 C CA . HIS A 1 221 ? 4.342 13.271 -15.099 1.00 80.06 221 HIS A CA 1
ATOM 1792 C C . HIS A 1 221 ? 5.317 14.455 -15.139 1.00 80.06 221 HIS A C 1
ATOM 1794 O O . HIS A 1 221 ? 6.196 14.520 -16.003 1.00 80.06 221 HIS A O 1
ATOM 1800 N N . ASP A 1 222 ? 5.172 15.384 -14.190 1.00 73.31 222 ASP A N 1
ATOM 1801 C CA . ASP A 1 222 ? 6.029 16.569 -14.068 1.00 73.31 222 ASP A CA 1
ATOM 1802 C C . ASP A 1 222 ? 7.489 16.178 -13.778 1.00 73.31 222 ASP A C 1
ATOM 1804 O O . ASP A 1 222 ? 7.820 15.676 -12.707 1.00 73.31 222 ASP A O 1
ATOM 1808 N N . VAL A 1 223 ? 8.390 16.460 -14.721 1.00 71.06 223 VAL A N 1
ATOM 1809 C CA . VAL A 1 223 ? 9.830 16.181 -14.577 1.00 71.06 223 VAL A CA 1
ATOM 1810 C C . VAL A 1 223 ? 10.485 17.092 -13.531 1.00 71.06 223 VAL A C 1
ATOM 1812 O O . VAL A 1 223 ? 11.514 16.733 -12.964 1.00 71.06 223 VAL A O 1
ATOM 1815 N N . ALA A 1 224 ? 9.910 18.268 -13.255 1.00 73.56 224 ALA A N 1
ATOM 1816 C CA . ALA A 1 224 ? 10.418 19.176 -12.229 1.00 73.56 224 ALA A CA 1
ATOM 1817 C C . ALA A 1 224 ? 10.052 18.711 -10.810 1.00 73.56 224 ALA A C 1
ATOM 1819 O O . ALA A 1 224 ? 10.785 19.007 -9.868 1.00 73.56 224 ALA A O 1
ATOM 1820 N N . ASN A 1 225 ? 8.958 17.956 -10.665 1.00 78.44 225 ASN A N 1
ATOM 1821 C CA . ASN A 1 225 ? 8.537 17.314 -9.420 1.00 78.44 225 ASN A CA 1
ATOM 1822 C C . ASN A 1 225 ? 8.266 15.829 -9.680 1.00 78.44 225 ASN A C 1
ATOM 1824 O O . ASN A 1 225 ? 7.117 15.393 -9.688 1.00 78.44 225 ASN A O 1
ATOM 1828 N N . PRO A 1 226 ? 9.320 15.030 -9.889 1.00 83.69 226 PRO A N 1
ATOM 1829 C CA . PRO A 1 226 ? 9.157 13.665 -10.369 1.00 83.69 226 PRO A CA 1
ATOM 1830 C C . PRO A 1 226 ? 8.536 12.733 -9.328 1.00 83.69 226 PRO A C 1
ATOM 1832 O O . PRO A 1 226 ? 8.075 11.661 -9.695 1.00 83.69 226 PRO A O 1
ATOM 1835 N N . HIS A 1 227 ? 8.519 13.120 -8.048 1.00 86.69 227 HIS A N 1
ATOM 1836 C CA . HIS A 1 227 ? 8.044 12.297 -6.940 1.00 86.69 227 HIS A CA 1
ATOM 1837 C C . HIS A 1 227 ? 6.637 12.688 -6.498 1.00 86.69 227 HIS A C 1
ATOM 1839 O O . HIS A 1 227 ? 6.355 13.862 -6.254 1.00 86.69 227 HIS A O 1
ATOM 1845 N N . PHE A 1 228 ? 5.777 11.697 -6.289 1.00 90.69 228 PHE A N 1
ATOM 1846 C CA . PHE A 1 228 ? 4.396 11.920 -5.873 1.00 90.69 228 PHE A CA 1
ATOM 1847 C C . PHE A 1 228 ? 3.832 10.749 -5.063 1.00 90.69 228 PHE A C 1
ATOM 1849 O O . PHE A 1 228 ? 4.408 9.660 -5.006 1.00 90.69 228 PHE A O 1
ATOM 1856 N N . LEU A 1 229 ? 2.717 10.987 -4.371 1.00 92.88 229 LEU A N 1
ATOM 1857 C CA . LEU A 1 229 ? 2.063 9.990 -3.525 1.00 92.88 229 LEU A CA 1
ATOM 1858 C C . LEU A 1 229 ? 0.865 9.348 -4.218 1.00 92.88 229 LEU A C 1
ATOM 1860 O O . LEU A 1 229 ? -0.096 10.039 -4.552 1.00 92.88 229 LEU A O 1
ATOM 1864 N N . TRP A 1 230 ? 0.881 8.019 -4.302 1.00 95.88 230 TRP A N 1
ATOM 1865 C CA . TRP A 1 230 ? -0.318 7.213 -4.512 1.00 95.88 230 TRP A CA 1
ATOM 1866 C C . TRP A 1 230 ? -0.891 6.846 -3.144 1.00 95.88 230 TRP A C 1
ATOM 1868 O O . TRP A 1 230 ? -0.202 6.196 -2.356 1.00 95.88 230 TRP A O 1
ATOM 1878 N N . ARG A 1 231 ? -2.102 7.302 -2.809 1.00 97.25 231 ARG A N 1
ATOM 1879 C CA . ARG A 1 231 ? -2.630 7.246 -1.435 1.00 97.25 231 ARG A CA 1
ATOM 1880 C C . ARG A 1 231 ? -4.121 6.949 -1.370 1.00 97.25 231 ARG A C 1
ATOM 1882 O O . ARG A 1 231 ? -4.923 7.523 -2.104 1.00 97.25 231 ARG A O 1
ATOM 1889 N N . ILE A 1 232 ? -4.487 6.128 -0.390 1.00 98.00 232 ILE A N 1
ATOM 1890 C CA . ILE A 1 232 ? -5.851 5.965 0.099 1.00 98.00 232 ILE A CA 1
ATOM 1891 C C . ILE A 1 232 ? -5.858 6.320 1.585 1.00 98.00 232 ILE A C 1
ATOM 1893 O O . ILE A 1 232 ? -5.081 5.772 2.371 1.00 98.00 232 ILE A O 1
ATOM 1897 N N . LYS A 1 233 ? -6.734 7.249 1.975 1.00 98.25 233 LYS A N 1
ATOM 1898 C CA . LYS A 1 233 ? -6.922 7.654 3.372 1.00 98.25 233 LYS A CA 1
ATOM 1899 C C . LYS A 1 233 ? -8.367 7.434 3.794 1.00 98.25 233 LYS A C 1
ATOM 1901 O O . LYS A 1 233 ? -9.279 7.904 3.123 1.00 98.25 233 LYS A O 1
ATOM 1906 N N . TYR A 1 234 ? -8.563 6.781 4.933 1.00 98.19 234 TYR A N 1
ATOM 1907 C CA . TYR A 1 234 ? -9.865 6.599 5.561 1.00 98.19 234 TYR A CA 1
ATOM 1908 C C . TYR A 1 234 ? -9.908 7.282 6.931 1.00 98.19 234 TYR A C 1
ATOM 1910 O O . TYR A 1 234 ? -9.013 7.106 7.759 1.00 98.19 234 TYR A O 1
ATOM 1918 N N . VAL A 1 235 ? -10.966 8.051 7.173 1.00 97.69 235 VAL A N 1
ATOM 1919 C CA . VAL A 1 235 ? -11.281 8.684 8.457 1.00 97.69 235 VAL A CA 1
ATOM 1920 C C . VAL A 1 235 ? -12.696 8.256 8.851 1.00 97.69 235 VAL A C 1
ATOM 1922 O O . VAL A 1 235 ? -13.649 8.620 8.155 1.00 97.69 235 VAL A O 1
ATOM 1925 N N . PRO A 1 236 ? -12.876 7.481 9.934 1.00 95.56 236 PRO A N 1
ATOM 1926 C CA . PRO A 1 236 ? -14.201 7.093 10.399 1.00 95.56 236 PRO A CA 1
ATOM 1927 C C . PRO A 1 236 ? -15.086 8.294 10.738 1.00 95.56 236 PRO A C 1
ATOM 1929 O O . PRO A 1 236 ? -14.624 9.326 11.227 1.00 95.56 236 PRO A O 1
ATOM 1932 N N . GLY A 1 237 ? -16.387 8.146 10.495 1.00 91.38 237 GLY A N 1
ATOM 1933 C CA . GLY A 1 237 ? -17.373 9.148 10.876 1.00 91.38 237 GLY A CA 1
ATOM 1934 C C . GLY A 1 237 ? -17.606 9.136 12.385 1.00 91.38 237 GLY A C 1
ATOM 1935 O O . GLY A 1 237 ? -17.687 8.075 13.001 1.00 91.38 237 GLY A O 1
ATOM 1936 N N . ALA A 1 238 ? -17.753 10.318 12.986 1.00 85.75 238 ALA A N 1
ATOM 1937 C CA . ALA A 1 238 ? -18.312 10.420 14.333 1.00 85.75 238 ALA A CA 1
ATOM 1938 C C . ALA A 1 238 ? -19.792 9.986 14.337 1.00 85.75 238 ALA A C 1
ATOM 1940 O O . ALA A 1 238 ? -20.412 9.866 13.282 1.00 85.75 238 ALA A O 1
ATOM 1941 N N . GLU A 1 239 ? -20.378 9.783 15.517 1.00 81.50 239 GLU A N 1
ATOM 1942 C CA . GLU A 1 239 ? -21.776 9.354 15.664 1.00 81.50 239 GLU A CA 1
ATOM 1943 C C . GLU A 1 239 ? -22.742 10.198 14.803 1.00 81.50 239 GLU A C 1
ATOM 1945 O O . GLU A 1 239 ? -22.774 11.429 14.893 1.00 81.50 239 GLU A O 1
ATOM 1950 N N . GLY A 1 240 ? -23.491 9.527 13.920 1.00 80.69 240 GLY A N 1
ATOM 1951 C CA . GLY A 1 240 ? -24.437 10.152 12.987 1.00 80.69 240 GLY A CA 1
ATOM 1952 C C . GLY A 1 240 ? -23.809 10.901 11.803 1.00 80.69 240 GLY A C 1
ATOM 1953 O O . GLY A 1 240 ? -24.530 11.577 11.068 1.00 80.69 240 GLY A O 1
ATOM 1954 N N . LYS A 1 241 ? -22.488 10.813 11.601 1.00 91.62 241 LYS A N 1
ATOM 1955 C CA . LYS A 1 241 ? -21.773 11.400 10.459 1.00 91.62 241 LYS A CA 1
ATOM 1956 C C . LYS A 1 241 ? -21.191 10.313 9.562 1.00 91.62 241 LYS A C 1
ATOM 1958 O O . LYS A 1 241 ? -20.802 9.245 10.028 1.00 91.62 241 LYS A O 1
ATOM 1963 N N . LYS A 1 242 ? -21.103 10.619 8.267 1.00 94.69 242 LYS A N 1
ATOM 1964 C CA . LYS A 1 242 ? -20.417 9.770 7.288 1.00 94.69 242 LYS A CA 1
ATOM 1965 C C . LYS A 1 242 ? -18.925 9.701 7.603 1.00 94.69 242 LYS A C 1
ATOM 1967 O O . LYS A 1 242 ? -18.352 10.687 8.070 1.00 94.69 242 LYS A O 1
ATOM 1972 N N . GLY A 1 243 ? -18.309 8.552 7.337 1.00 96.06 243 GLY A N 1
ATOM 1973 C CA . GLY A 1 243 ? -16.851 8.481 7.225 1.00 96.06 243 GLY A CA 1
ATOM 1974 C C . GLY A 1 243 ? -16.371 9.192 5.964 1.00 96.06 243 GLY A C 1
ATOM 1975 O O . GLY A 1 243 ? -17.157 9.405 5.047 1.00 96.06 243 GLY A O 1
ATOM 1976 N N . LEU A 1 244 ? -15.090 9.539 5.908 1.00 97.69 244 LEU A N 1
ATOM 1977 C CA . LEU A 1 244 ? -14.456 10.147 4.743 1.00 97.69 244 LEU A CA 1
ATOM 1978 C C . LEU A 1 244 ? -13.419 9.186 4.165 1.00 97.69 244 LEU A C 1
ATOM 1980 O O . LEU A 1 244 ? -12.524 8.727 4.877 1.00 97.69 244 LEU A O 1
ATOM 1984 N N . LEU A 1 245 ? -13.526 8.911 2.871 1.00 98.06 245 LEU A N 1
ATOM 1985 C CA . LEU A 1 245 ? -12.547 8.160 2.098 1.00 98.06 245 LEU A CA 1
ATOM 1986 C C . LEU A 1 245 ? -11.956 9.072 1.027 1.00 98.06 245 LEU A C 1
ATOM 1988 O O . LEU A 1 245 ? -12.674 9.584 0.174 1.00 98.06 245 LEU A O 1
ATOM 1992 N N . THR A 1 246 ? -10.643 9.263 1.061 1.00 98.38 246 THR A N 1
ATOM 1993 C CA . THR A 1 246 ? -9.914 10.056 0.072 1.00 98.38 246 THR A CA 1
ATOM 1994 C C . THR A 1 246 ? -9.066 9.149 -0.807 1.00 98.38 246 THR A C 1
ATOM 1996 O O . THR A 1 246 ? -8.205 8.426 -0.302 1.00 98.38 246 THR A O 1
ATOM 1999 N N . TRP A 1 247 ? -9.274 9.245 -2.116 1.00 98.12 247 TRP A N 1
ATOM 2000 C CA . TRP A 1 247 ? -8.479 8.600 -3.155 1.00 98.12 247 TRP A CA 1
ATOM 2001 C C . TRP A 1 247 ? -7.540 9.606 -3.807 1.00 98.12 247 TRP A C 1
ATOM 2003 O O . TRP A 1 247 ? -7.976 10.662 -4.263 1.00 98.12 247 TRP A O 1
ATOM 2013 N N . GLN A 1 248 ? -6.261 9.259 -3.882 1.00 96.94 248 GLN A N 1
ATOM 2014 C CA . GLN A 1 248 ? -5.225 9.991 -4.610 1.00 96.94 248 GLN A CA 1
ATOM 2015 C C . GLN A 1 248 ? -4.416 9.013 -5.438 1.00 96.94 248 GLN A C 1
ATOM 2017 O O . GLN A 1 248 ? -3.333 8.579 -5.055 1.00 96.94 248 GLN A O 1
ATOM 2022 N N . VAL A 1 249 ? -5.016 8.611 -6.549 1.00 95.25 249 VAL A N 1
ATOM 2023 C CA . VAL A 1 249 ? -4.541 7.517 -7.401 1.00 95.25 249 VAL A CA 1
ATOM 2024 C C . VAL A 1 249 ? -4.473 7.935 -8.877 1.00 95.25 249 VAL A C 1
ATOM 2026 O O . VAL A 1 249 ? -4.418 7.083 -9.756 1.00 95.25 249 VAL A O 1
ATOM 2029 N N . GLY A 1 250 ? -4.483 9.248 -9.143 1.00 91.69 250 GLY A N 1
ATOM 2030 C CA . GLY A 1 250 ? -4.464 9.821 -10.490 1.00 91.69 250 GLY A CA 1
ATOM 2031 C C . GLY A 1 250 ? -5.734 9.493 -11.271 1.00 91.69 250 GLY A C 1
ATOM 2032 O O . GLY A 1 250 ? -6.839 9.515 -10.720 1.00 91.69 250 GLY A O 1
ATOM 2033 N N . ASP A 1 251 ? -5.568 9.144 -12.544 1.00 91.44 251 ASP A N 1
ATOM 2034 C CA . ASP A 1 251 ? -6.667 8.761 -13.438 1.00 91.44 251 ASP A CA 1
ATOM 2035 C C . ASP A 1 251 ? -7.120 7.306 -13.264 1.00 91.44 251 ASP A C 1
ATOM 2037 O O . ASP A 1 251 ? -8.225 6.945 -13.679 1.00 91.44 251 ASP A O 1
ATOM 2041 N N . TRP A 1 252 ? -6.320 6.470 -12.596 1.00 94.62 252 TRP A N 1
ATOM 2042 C CA . TRP A 1 252 ? -6.678 5.077 -12.347 1.00 94.62 252 TRP A CA 1
ATOM 2043 C C . TRP A 1 252 ? -7.932 4.967 -11.472 1.00 94.62 252 TRP A C 1
ATOM 2045 O O . TRP A 1 252 ? -8.140 5.740 -10.531 1.00 94.62 252 TRP A O 1
ATOM 2055 N N . ARG A 1 253 ? -8.786 3.982 -11.762 1.00 95.81 253 ARG A N 1
ATOM 2056 C CA . ARG A 1 253 ? -9.977 3.678 -10.963 1.00 95.81 253 ARG A CA 1
ATOM 2057 C C . ARG A 1 253 ? -10.000 2.191 -10.612 1.00 95.81 253 ARG A C 1
ATOM 2059 O O . ARG A 1 253 ? -9.746 1.377 -11.497 1.00 95.81 253 ARG A O 1
ATOM 2066 N N . PRO A 1 254 ? -10.303 1.845 -9.349 1.00 96.75 254 PRO A N 1
ATOM 2067 C CA . PRO A 1 254 ? -10.400 0.459 -8.927 1.00 96.75 254 PRO A CA 1
ATOM 2068 C C . PRO A 1 254 ? -11.652 -0.211 -9.499 1.00 96.75 254 PRO A C 1
ATOM 2070 O O . PRO A 1 254 ? -12.652 0.456 -9.781 1.00 96.75 254 PRO A O 1
ATOM 2073 N N . ASP A 1 255 ? -11.624 -1.538 -9.579 1.00 97.81 255 ASP A N 1
ATOM 2074 C CA . ASP A 1 255 ? -12.798 -2.339 -9.903 1.00 97.81 255 ASP A CA 1
ATOM 2075 C C . ASP A 1 255 ? -13.955 -2.095 -8.920 1.00 97.81 255 ASP A C 1
ATOM 2077 O O . ASP A 1 255 ? -13.773 -1.859 -7.721 1.00 97.81 255 ASP A O 1
ATOM 2081 N N . GLU A 1 256 ? -15.176 -2.308 -9.411 1.00 97.19 256 GLU A N 1
ATOM 2082 C CA . GLU A 1 256 ? -16.425 -2.208 -8.645 1.00 97.19 256 GLU A CA 1
ATOM 2083 C C . GLU A 1 256 ? -16.381 -2.980 -7.312 1.00 97.19 256 GLU A C 1
ATOM 2085 O O . GLU A 1 256 ? -16.864 -2.507 -6.286 1.00 97.19 256 GLU A O 1
ATOM 2090 N N . LYS A 1 257 ? -15.735 -4.153 -7.288 1.00 97.50 257 LYS A N 1
ATOM 2091 C CA . LYS A 1 257 ? -15.593 -4.977 -6.074 1.00 97.50 257 LYS A CA 1
ATOM 2092 C C . LYS A 1 257 ? -14.826 -4.260 -4.954 1.00 97.50 257 LYS A C 1
ATOM 2094 O O . LYS A 1 257 ? -15.129 -4.448 -3.778 1.00 97.50 257 LYS A O 1
ATOM 2099 N N . VAL A 1 258 ? -13.828 -3.453 -5.311 1.00 97.88 258 VAL A N 1
ATOM 2100 C CA . VAL A 1 258 ? -13.019 -2.674 -4.369 1.00 97.88 258 VAL A CA 1
ATOM 2101 C C . VAL A 1 258 ? -13.822 -1.470 -3.894 1.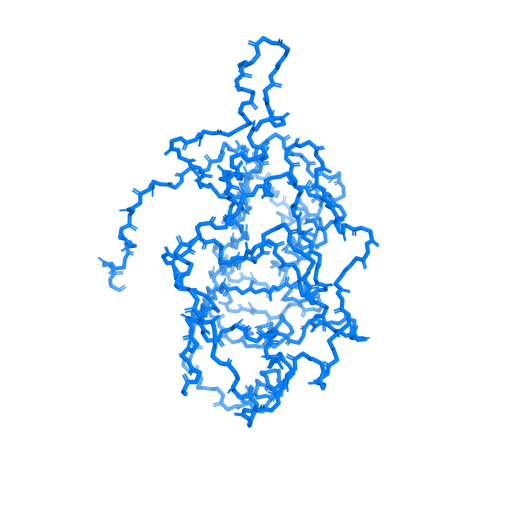00 97.88 258 VAL A C 1
ATOM 2103 O O . VAL A 1 258 ? -13.852 -1.209 -2.694 1.00 97.88 258 VAL A O 1
ATOM 2106 N N . ILE A 1 259 ? -14.530 -0.790 -4.803 1.00 96.62 259 ILE A N 1
ATOM 2107 C CA . ILE A 1 259 ? -15.435 0.318 -4.461 1.00 96.62 259 ILE A CA 1
ATOM 2108 C C . ILE A 1 259 ? -16.457 -0.147 -3.416 1.00 96.62 259 ILE A C 1
ATOM 2110 O O . ILE A 1 259 ? -16.525 0.425 -2.328 1.00 96.62 259 ILE A O 1
ATOM 2114 N N . GLN A 1 260 ? -17.156 -1.252 -3.682 1.00 96.31 260 GLN A N 1
ATOM 2115 C CA . GLN A 1 260 ? -18.136 -1.837 -2.761 1.00 96.31 260 GLN A CA 1
ATOM 2116 C C . GLN A 1 260 ? -17.519 -2.242 -1.416 1.00 96.31 260 GLN A C 1
ATOM 2118 O O . GLN A 1 260 ? -18.141 -2.067 -0.364 1.00 96.31 260 GLN A O 1
ATOM 2123 N N . ALA A 1 261 ? -16.291 -2.774 -1.422 1.00 96.69 261 ALA A N 1
ATOM 2124 C CA . ALA A 1 261 ? -15.589 -3.124 -0.191 1.00 96.69 261 ALA A CA 1
ATOM 2125 C C . ALA A 1 261 ? -15.351 -1.894 0.692 1.00 96.69 261 ALA A C 1
ATOM 2127 O O . ALA A 1 261 ? -15.552 -1.977 1.904 1.00 96.69 261 ALA A O 1
ATOM 2128 N N . PHE A 1 262 ? -14.978 -0.759 0.096 1.00 96.31 262 PHE A N 1
ATOM 2129 C CA . PHE A 1 262 ? -14.807 0.502 0.811 1.00 96.31 262 PHE A CA 1
ATOM 2130 C C . PHE A 1 262 ? -16.135 1.122 1.249 1.00 96.31 262 PHE A C 1
ATOM 2132 O O . PHE A 1 262 ? -16.239 1.555 2.391 1.00 96.31 262 PHE A O 1
ATOM 2139 N N . GLU A 1 263 ? -17.172 1.120 0.413 1.00 93.75 263 GLU A N 1
ATOM 2140 C CA . GLU A 1 263 ? -18.505 1.605 0.804 1.00 93.75 263 GLU A CA 1
ATOM 2141 C C . GLU A 1 263 ? -19.039 0.867 2.040 1.00 93.75 263 GLU A C 1
ATOM 2143 O O . GLU A 1 263 ? -19.560 1.488 2.972 1.00 93.75 263 GLU A O 1
ATOM 2148 N N . ALA A 1 264 ? -18.819 -0.450 2.102 1.00 93.25 264 ALA A N 1
ATOM 2149 C CA . ALA A 1 264 ? -19.208 -1.283 3.234 1.00 93.25 264 ALA A CA 1
ATOM 2150 C C . ALA A 1 264 ? -18.484 -0.929 4.547 1.00 93.25 264 ALA A C 1
ATOM 2152 O O . ALA A 1 264 ? -18.951 -1.321 5.620 1.00 93.25 264 ALA A O 1
ATOM 2153 N N . VAL A 1 265 ? -17.365 -0.196 4.500 1.00 91.88 265 VAL A N 1
ATOM 2154 C CA . VAL A 1 265 ? -16.648 0.264 5.701 1.00 91.88 265 VAL A CA 1
ATOM 2155 C C . VAL A 1 265 ? -17.462 1.307 6.474 1.00 91.88 265 VAL A C 1
ATOM 2157 O O . VAL A 1 265 ? -17.392 1.340 7.701 1.00 91.88 265 VAL A O 1
ATOM 2160 N N . GLY A 1 266 ? -18.284 2.114 5.793 1.00 86.94 266 GLY A N 1
ATOM 2161 C CA . GLY A 1 266 ? -19.093 3.165 6.427 1.00 86.94 266 GLY A CA 1
ATOM 2162 C C . GLY A 1 266 ? -20.306 2.664 7.209 1.00 86.94 266 GLY A C 1
ATOM 2163 O O . GLY A 1 266 ? -20.946 3.450 7.911 1.00 86.94 266 GLY A O 1
ATOM 2164 N N . GLY A 1 267 ? -20.641 1.375 7.089 1.00 86.88 267 GLY A N 1
ATOM 2165 C CA . GLY A 1 267 ? -21.809 0.781 7.736 1.00 86.88 267 GLY A CA 1
ATOM 2166 C C . GLY A 1 267 ? -23.102 1.536 7.412 1.00 86.88 267 GLY A C 1
ATOM 2167 O O . GLY A 1 267 ? -23.320 1.965 6.282 1.00 86.88 267 GLY A O 1
ATOM 2168 N N . GLU A 1 268 ? -23.957 1.720 8.418 1.00 85.06 268 GLU A N 1
ATOM 2169 C CA . GLU A 1 268 ? -25.256 2.394 8.266 1.00 85.06 268 GLU A CA 1
ATOM 2170 C C . GLU A 1 268 ? -25.133 3.894 7.962 1.00 85.06 268 GLU A C 1
ATOM 2172 O O . GLU A 1 268 ? -25.980 4.458 7.271 1.00 85.06 268 GLU A O 1
ATOM 2177 N N . ASN A 1 269 ? -24.073 4.543 8.453 1.00 88.25 269 ASN A N 1
ATOM 2178 C CA . ASN A 1 269 ? -23.853 5.972 8.230 1.00 88.25 269 ASN A CA 1
ATOM 2179 C C . ASN A 1 269 ? -23.337 6.249 6.810 1.00 88.25 269 ASN A C 1
ATOM 2181 O O . ASN A 1 269 ? -23.555 7.336 6.276 1.00 88.25 269 ASN A O 1
ATOM 2185 N N . GLY A 1 270 ? -22.685 5.265 6.186 1.00 92.62 270 GLY A N 1
ATOM 2186 C CA . GLY A 1 270 ? -22.085 5.374 4.863 1.00 92.62 270 GLY A CA 1
ATOM 2187 C C . GLY A 1 270 ? -20.772 6.164 4.845 1.00 92.62 270 GLY A C 1
ATOM 2188 O O . GLY A 1 270 ? -20.250 6.602 5.875 1.00 92.62 270 GLY A O 1
ATOM 2189 N N . ILE A 1 271 ? -20.231 6.334 3.639 1.00 95.62 271 ILE A N 1
ATOM 2190 C CA . ILE A 1 271 ? -18.966 7.027 3.372 1.00 95.62 271 ILE A CA 1
ATOM 2191 C C . ILE A 1 271 ? -19.196 8.180 2.393 1.00 95.62 271 ILE A C 1
ATOM 2193 O O . ILE A 1 271 ? -19.978 8.076 1.449 1.00 95.62 271 ILE A O 1
ATOM 2197 N N . GLU A 1 272 ? -18.522 9.294 2.640 1.00 96.81 272 GLU A N 1
ATOM 2198 C CA . GLU A 1 272 ? -18.263 10.353 1.675 1.00 96.81 272 GLU A CA 1
ATOM 2199 C C . GLU A 1 272 ? -16.942 10.062 0.960 1.00 96.81 272 GLU A C 1
ATOM 2201 O O . GLU A 1 272 ? -15.932 9.769 1.603 1.00 96.81 272 GLU A O 1
ATOM 2206 N N . VAL A 1 273 ? -16.959 10.107 -0.372 1.00 97.06 273 VAL A N 1
ATOM 2207 C CA . VAL A 1 273 ? -15.805 9.765 -1.207 1.00 97.06 273 VAL A CA 1
ATOM 2208 C C . VAL A 1 273 ? -15.274 11.027 -1.874 1.00 97.06 273 VAL A C 1
ATOM 2210 O O . VAL A 1 273 ? -15.991 11.689 -2.621 1.00 97.06 273 VAL A O 1
ATOM 2213 N N . GLU A 1 274 ? -14.002 11.324 -1.636 1.00 97.44 274 GLU A N 1
ATOM 2214 C CA . GLU A 1 274 ? -13.260 12.397 -2.290 1.00 97.44 274 GLU A CA 1
ATOM 2215 C C . GLU A 1 274 ? -12.195 11.812 -3.219 1.00 97.44 274 GLU A C 1
ATOM 2217 O O . GLU A 1 274 ? -11.384 10.985 -2.804 1.00 97.44 274 GLU A O 1
ATOM 2222 N N . TRP A 1 275 ? -12.151 12.297 -4.457 1.00 97.25 275 TRP A N 1
ATOM 2223 C CA . TRP A 1 275 ? -11.069 12.030 -5.402 1.00 97.25 275 TRP A CA 1
ATOM 2224 C C . TRP A 1 275 ? -10.208 13.282 -5.503 1.00 97.25 275 TRP A C 1
ATOM 2226 O O . TRP A 1 275 ? -10.727 14.375 -5.733 1.00 97.25 275 TRP A O 1
ATOM 2236 N N . LYS A 1 276 ? -8.905 13.135 -5.288 1.00 96.81 276 LYS A N 1
ATOM 2237 C CA . LYS A 1 276 ? -7.933 14.226 -5.335 1.00 96.81 276 LYS A CA 1
ATOM 2238 C C . LYS A 1 276 ? -6.809 13.873 -6.295 1.00 96.81 276 LYS A C 1
ATOM 2240 O O . LYS A 1 276 ? -6.469 12.705 -6.473 1.00 96.81 276 LYS A O 1
ATOM 2245 N N . GLU A 1 277 ? -6.211 14.918 -6.846 1.00 93.06 277 GLU A N 1
ATOM 2246 C CA . GLU A 1 277 ? -4.970 14.818 -7.603 1.00 93.06 277 GLU A CA 1
ATOM 2247 C C . GLU A 1 277 ? -3.826 14.283 -6.733 1.00 93.06 277 GLU A C 1
ATOM 2249 O O . GLU A 1 277 ? -3.875 14.304 -5.490 1.00 93.06 277 GLU A O 1
ATOM 2254 N N . PHE A 1 278 ? -2.774 13.821 -7.405 1.00 90.50 278 PHE A N 1
ATOM 2255 C CA . PHE A 1 278 ? -1.546 13.419 -6.740 1.00 90.50 278 PHE A CA 1
ATOM 2256 C C . PHE A 1 278 ? -0.967 14.549 -5.884 1.00 90.50 278 PHE A C 1
ATOM 2258 O O . PHE A 1 278 ? -0.969 15.725 -6.249 1.00 90.50 278 PHE A O 1
ATOM 2265 N N . GLU A 1 279 ? -0.440 14.167 -4.724 1.00 90.31 279 GLU A N 1
ATOM 2266 C CA . GLU A 1 279 ? 0.370 15.057 -3.902 1.00 90.31 279 GLU A CA 1
ATOM 2267 C C . GLU A 1 279 ? 1.824 14.940 -4.367 1.00 90.31 279 GLU A C 1
ATOM 2269 O O . GLU A 1 279 ? 2.473 13.919 -4.130 1.00 90.31 279 GLU A O 1
ATOM 2274 N N . TYR A 1 280 ? 2.310 15.974 -5.053 1.00 87.94 280 TYR A N 1
ATOM 2275 C CA . TYR A 1 280 ? 3.695 16.065 -5.505 1.00 87.94 280 TYR A CA 1
ATOM 2276 C C . TYR A 1 280 ? 4.611 16.468 -4.353 1.00 87.94 280 TYR A C 1
ATOM 2278 O O . TYR A 1 280 ? 4.319 17.391 -3.589 1.00 87.94 280 TYR A O 1
ATOM 2286 N N . LEU A 1 281 ? 5.730 15.762 -4.230 1.00 83.69 281 LEU A N 1
ATOM 2287 C CA . LEU A 1 281 ? 6.692 15.963 -3.162 1.00 83.69 281 LEU A CA 1
ATOM 2288 C C . LEU A 1 281 ? 7.809 16.892 -3.650 1.00 83.69 281 LEU A C 1
ATOM 2290 O O . LEU A 1 281 ? 8.472 16.570 -4.638 1.00 83.69 281 LEU A O 1
ATOM 2294 N N . PRO A 1 282 ? 8.062 18.022 -2.968 1.00 72.12 282 PRO A N 1
ATOM 2295 C CA . PRO A 1 282 ? 9.116 18.939 -3.373 1.00 72.12 282 PRO A CA 1
ATOM 2296 C C . PRO A 1 282 ? 10.489 18.267 -3.283 1.00 72.12 282 PRO A C 1
ATOM 2298 O O . PRO A 1 282 ? 10.813 17.604 -2.290 1.00 72.12 282 PRO A O 1
ATOM 2301 N N . LEU A 1 283 ? 11.324 18.495 -4.298 1.00 60.09 283 LEU A N 1
ATOM 2302 C CA . LEU A 1 283 ? 12.736 18.119 -4.284 1.00 60.09 283 LEU A CA 1
ATOM 2303 C C . LEU A 1 283 ? 13.436 18.840 -3.1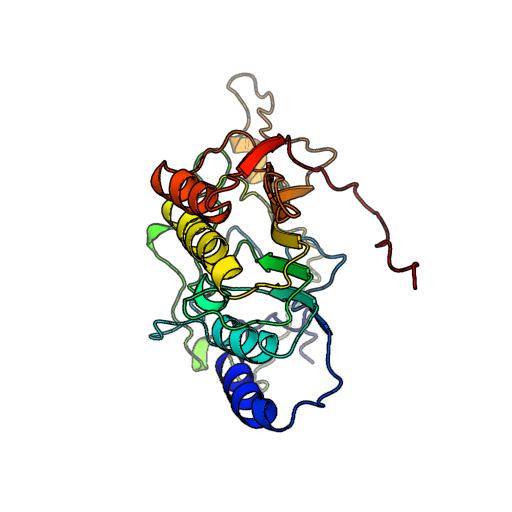14 1.00 60.09 283 LEU A C 1
ATOM 2305 O O . LEU A 1 283 ? 13.642 20.051 -3.149 1.00 60.09 283 LEU A O 1
ATOM 2309 N N . GLY A 1 284 ? 13.792 18.101 -2.058 1.00 54.41 284 GLY A N 1
ATOM 2310 C CA . GLY A 1 284 ? 14.638 18.614 -0.974 1.00 54.41 284 GLY A CA 1
ATOM 2311 C C . GLY A 1 284 ? 13.932 19.232 0.238 1.00 54.41 284 GLY A C 1
ATOM 2312 O O . GLY A 1 284 ? 14.474 20.156 0.846 1.00 54.41 284 GLY A O 1
ATOM 2313 N N . THR A 1 285 ? 12.785 18.709 0.675 1.00 38.16 285 THR A N 1
ATOM 2314 C CA . THR A 1 285 ? 12.370 18.950 2.067 1.00 38.16 285 THR A CA 1
ATOM 2315 C C . THR A 1 285 ? 13.196 18.062 2.995 1.00 38.16 285 THR A C 1
ATOM 2317 O O . THR A 1 285 ? 13.044 16.842 3.024 1.00 38.16 285 THR A O 1
ATOM 2320 N N . LYS A 1 286 ? 14.096 18.679 3.777 1.00 40.66 286 LYS A N 1
ATOM 2321 C CA . LYS A 1 286 ? 14.460 18.123 5.088 1.00 40.66 286 LYS A CA 1
ATOM 2322 C C . LYS A 1 286 ? 13.141 17.742 5.748 1.00 40.66 286 LYS A C 1
ATOM 2324 O O . LYS A 1 286 ? 12.276 18.607 5.847 1.00 40.66 286 LYS A O 1
ATOM 2329 N N . GLY A 1 287 ? 12.978 16.468 6.095 1.00 35.31 287 GLY A N 1
ATOM 2330 C CA . GLY A 1 287 ? 11.756 16.001 6.732 1.00 35.31 287 GLY A CA 1
ATOM 2331 C C . GLY A 1 287 ? 11.384 16.935 7.877 1.00 35.31 287 GLY A C 1
ATOM 2332 O O . GLY A 1 287 ? 12.259 17.333 8.650 1.00 35.31 287 GLY A O 1
ATOM 2333 N N . ASP A 1 288 ? 10.105 17.287 7.954 1.00 37.62 288 ASP A N 1
ATOM 2334 C CA . ASP A 1 288 ? 9.494 17.884 9.137 1.00 37.62 288 ASP A CA 1
ATOM 2335 C C . ASP A 1 288 ? 9.543 16.863 10.292 1.00 37.62 288 ASP A C 1
ATOM 2337 O O . ASP A 1 288 ? 8.533 16.313 10.719 1.00 37.62 288 ASP A O 1
ATOM 2341 N N . ASP A 1 289 ? 10.746 16.580 10.787 1.00 44.38 289 ASP A N 1
ATOM 2342 C CA . ASP A 1 289 ? 11.008 15.995 12.096 1.00 44.38 289 ASP A CA 1
ATOM 2343 C C . ASP A 1 289 ? 11.493 17.138 13.002 1.00 44.38 289 ASP A C 1
ATOM 2345 O O . ASP A 1 289 ? 12.626 17.169 13.474 1.00 44.38 289 ASP A O 1
ATOM 2349 N N . GLU A 1 290 ? 10.622 18.123 13.220 1.00 35.09 290 GLU A N 1
ATOM 2350 C CA . GLU A 1 290 ? 10.762 19.057 14.337 1.00 35.09 290 GLU A CA 1
ATOM 2351 C C . GLU A 1 290 ? 9.395 19.495 14.881 1.00 35.09 290 GLU A C 1
ATOM 2353 O O . GLU A 1 290 ? 9.115 20.679 15.003 1.00 35.09 290 GLU A O 1
ATOM 2358 N N . VAL A 1 291 ? 8.526 18.547 15.255 1.00 34.59 291 VAL A N 1
ATOM 2359 C CA . VAL A 1 291 ? 7.485 18.831 16.260 1.00 34.59 291 VAL A CA 1
ATOM 2360 C C . VAL A 1 291 ? 7.221 17.601 17.142 1.00 34.59 291 VAL A C 1
ATOM 2362 O O . VAL A 1 291 ? 6.565 16.658 16.711 1.00 34.59 291 VAL A O 1
ATOM 2365 N N . ALA A 1 292 ? 7.761 17.695 18.365 1.00 32.06 292 ALA A N 1
ATOM 2366 C CA . ALA A 1 292 ? 7.366 17.111 19.663 1.00 32.06 292 ALA A CA 1
ATOM 2367 C C . ALA A 1 292 ? 6.887 15.647 19.752 1.00 32.06 292 ALA A C 1
ATOM 2369 O O . ALA A 1 292 ? 5.741 15.348 19.352 1.00 32.06 292 ALA A O 1
#

Secondary structure (DSSP, 8-state):
----SSTTSSS----HHHHHHHHHHHTTTS-TT--EEEEESS-TTPPP---TTSPPEESSTT-SS-HHHHHHHHHHTT-SEEEEEE---GGGGPSPP--TT--EEEEEE-SB-TTS-BSEE-TT---TTTTT-PEE--HHHHS--TT-----------PPPB---EE-HHHHHHHHHHHHHGGGG-TT-SEEEEEEEEE-B--HHHHHHTB-TTS-B--SS-SSS-EEEEEEEEEPPPTTS-EEEEEE-TT----HHHHHHHHGGGTTT-EEEEE---EEPPTT--------

Organism: Magnaporthiopsis poae (strain ATCC 64411 / 73-15) (NCBI:txid644358)

Foldseek 3Di:
DPPPPDPCPFQRPQCLVVLLVVLVVCLVVDPLPAAEDAEAPDDPQDDDPDQQPDQHAQSCAPHPARSNLQSLLSVQQSYQYYAYAEQHALSVLPPPRANANHAEAHYAHEQAHNQRAGQFAAPVRHGPCHVVTHHYDDCCVRVPDPPDDDDDDDPCPDDRAFGGQHGDQVRPLSSLLSVLNRCVNYPNYFKHKYKYKGFHRGDPVVQQVQADPVRDGPDPDDPQQGIWMQMWMWGAADVLAAIEIEGARAPDDHDPVSVVSNQCSRPPSTYDYHYDYIDGDHDDDPPPPPDD

Radius of gyration: 20.54 Å; chains: 1; bounding box: 64×41×63 Å

pLDDT: mean 82.92, std 17.53, range [32.06, 98.5]